Protein AF-A0A7K3GT31-F1 (afdb_monomer_lite)

Sequence (218 aa):
PRLVRDHRDADPGAYAACCDALAAFDLRDRLGDIAAPTLLIAGREDPATPPAHLREIADAVPGATLTEIPGASHLAPAERPEAVLTALRAHLDGDARRGMAVRREVLGDAHVDRAQARQSPFTARFQDFISRYAWGEIWTDETLSRRERSLVTLTALVAHGHYEELAIHVRAARRNGLTPDEIGAVLLQTAVYCGVPAANSAFATAQRVLAEEDGTPG

pLDDT: mean 91.77, std 8.64, range [41.81, 98.62]

Foldseek 3Di:
DVVVVVVVPDDPVVVVVVVVVVVPDDDLVCLQVDPDEAEAEAACAEPPCHVVNVVSSQVNHPNYYYDHDYQDYPCCCVRPVPSVVVSVCVSLCVLLVQLLVQCCLQQNPVVSVVVVVPDDPVCVVVNSVCSRDVRSPVQPDPPDQQLRVLLVVLLVCLLVVVLVVNLSSLVSNVSSPDDLVNQLVSLVVCCVVSNPVSSVSSVVSNVCSVCVVVVHDD

Secondary structure (DSSP, 8-state):
-HHHHHHHSS-HHHHHHHHHHHHH---GGGGGG--S--EEEEETT-SSS-HHHHHHHHHHSTT-EEEEETT--TTHHHHSHHHHHHHHHHHHTHHHHHHHHHHHHHH-HHHHHHHHHT--HHHHHHHHHHIIIIIIIITT-TTS-HHHHHHHHHHHHHHTT-HHHHHHHHHHHHHTT--HHHHHHHHHHHHHHT-HHHHHHHHHHHHHHHHHHTT---

Radius of gyration: 26.52 Å; chains: 1; bounding box: 66×40×65 Å

Structure (mmCIF, N/CA/C/O backbone):
data_AF-A0A7K3GT31-F1
#
_entry.id   AF-A0A7K3GT31-F1
#
loop_
_atom_site.group_PDB
_atom_site.id
_atom_site.type_symbol
_atom_site.label_atom_id
_atom_site.label_alt_id
_atom_site.label_comp_id
_atom_site.label_asym_id
_atom_site.label_entity_id
_atom_site.label_seq_id
_atom_site.pdbx_PDB_ins_code
_atom_site.Cartn_x
_atom_site.Cartn_y
_atom_site.Cartn_z
_atom_site.occupancy
_atom_site.B_iso_or_equiv
_atom_site.auth_seq_id
_atom_site.auth_comp_id
_atom_site.auth_asym_id
_atom_site.auth_atom_id
_atom_site.pdbx_PDB_model_num
ATOM 1 N N . PRO A 1 1 ? 41.935 -3.666 -20.268 1.00 69.00 1 PRO A N 1
ATOM 2 C CA . PRO A 1 1 ? 40.826 -4.061 -19.360 1.00 69.00 1 PRO A CA 1
ATOM 3 C C . PRO A 1 1 ? 40.557 -5.565 -19.466 1.00 69.00 1 PRO A C 1
ATOM 5 O O . PRO A 1 1 ? 40.660 -6.093 -20.570 1.00 69.00 1 PRO A O 1
ATOM 8 N N . ARG A 1 2 ? 40.236 -6.243 -18.354 1.00 76.88 2 ARG A N 1
ATOM 9 C CA . ARG A 1 2 ? 40.011 -7.702 -18.332 1.00 76.88 2 ARG A CA 1
ATOM 10 C C . ARG A 1 2 ? 38.982 -8.149 -19.380 1.00 76.88 2 ARG A C 1
ATOM 12 O O . ARG A 1 2 ? 39.275 -9.042 -20.154 1.00 76.88 2 ARG A O 1
ATOM 19 N N . LEU A 1 3 ? 37.895 -7.389 -19.525 1.00 74.31 3 LEU A N 1
ATOM 20 C CA . LEU A 1 3 ? 36.832 -7.614 -20.512 1.00 74.31 3 LEU A CA 1
ATOM 21 C C . LEU A 1 3 ? 37.333 -7.744 -21.967 1.00 74.31 3 LEU A C 1
ATOM 23 O O . LEU A 1 3 ? 36.895 -8.615 -22.705 1.00 74.31 3 LEU A O 1
ATOM 27 N N . VAL A 1 4 ? 38.287 -6.903 -22.383 1.00 77.81 4 VAL A N 1
ATOM 28 C CA . VAL A 1 4 ? 38.834 -6.935 -23.756 1.00 77.81 4 VAL A CA 1
ATOM 29 C C . VAL A 1 4 ? 39.708 -8.171 -23.979 1.00 77.81 4 VAL A C 1
ATOM 31 O O . VAL A 1 4 ? 39.815 -8.658 -25.100 1.00 77.81 4 VAL A O 1
ATOM 34 N N . ARG A 1 5 ? 40.347 -8.673 -22.919 1.00 81.69 5 ARG A N 1
ATOM 35 C CA . ARG A 1 5 ? 41.132 -9.907 -22.967 1.00 81.69 5 ARG A CA 1
ATOM 36 C C . ARG A 1 5 ? 40.209 -11.125 -22.989 1.00 81.69 5 ARG A C 1
ATOM 38 O O . ARG A 1 5 ? 40.370 -11.960 -23.864 1.00 81.69 5 ARG A O 1
ATOM 45 N N . ASP A 1 6 ? 39.192 -11.140 -22.130 1.00 80.56 6 ASP A N 1
ATOM 46 C CA . ASP A 1 6 ? 38.185 -12.206 -22.066 1.00 80.56 6 ASP A CA 1
ATOM 47 C C . ASP A 1 6 ? 37.467 -12.383 -23.424 1.00 80.56 6 ASP A C 1
ATOM 49 O O . ASP A 1 6 ? 37.282 -13.508 -23.877 1.00 80.56 6 ASP A O 1
ATOM 53 N N . HIS A 1 7 ? 37.150 -11.292 -24.139 1.00 76.94 7 HIS A N 1
ATOM 54 C CA . HIS A 1 7 ? 36.591 -11.372 -25.498 1.00 76.94 7 HIS A CA 1
ATOM 55 C C . HIS A 1 7 ? 37.577 -11.866 -26.565 1.00 76.94 7 HIS A C 1
ATOM 57 O O . HIS A 1 7 ? 37.150 -12.480 -27.537 1.00 76.94 7 HIS A O 1
ATOM 63 N N . ARG A 1 8 ? 38.877 -11.581 -26.427 1.00 80.06 8 ARG A N 1
ATOM 64 C CA . ARG A 1 8 ? 39.905 -12.050 -27.376 1.00 80.06 8 ARG A CA 1
ATOM 65 C C . ARG A 1 8 ? 40.250 -13.521 -27.187 1.00 80.06 8 ARG A C 1
ATOM 67 O O . ARG A 1 8 ? 40.604 -14.175 -28.159 1.00 80.06 8 ARG A O 1
ATOM 74 N N . ASP A 1 9 ? 40.162 -13.997 -25.951 1.00 90.00 9 ASP A N 1
ATOM 75 C CA . ASP A 1 9 ? 40.460 -15.378 -25.579 1.00 90.00 9 ASP A CA 1
ATOM 76 C C . ASP A 1 9 ? 39.236 -16.301 -25.788 1.00 90.00 9 ASP A C 1
ATOM 78 O O . ASP A 1 9 ? 39.352 -17.520 -25.656 1.00 90.00 9 ASP A O 1
ATOM 82 N N . ALA A 1 10 ? 38.066 -15.741 -26.126 1.00 88.12 10 ALA A N 1
ATOM 83 C CA . ALA A 1 10 ? 36.872 -16.502 -26.473 1.00 88.12 10 ALA A CA 1
ATOM 84 C C . ALA A 1 10 ? 37.059 -17.252 -27.801 1.00 88.12 10 ALA A C 1
ATOM 86 O O . ALA A 1 10 ? 37.529 -16.683 -28.788 1.00 88.12 10 ALA A O 1
ATOM 87 N N . ASP A 1 11 ? 36.648 -18.523 -27.838 1.00 93.69 11 ASP A N 1
ATOM 88 C CA . ASP A 1 11 ? 36.667 -19.307 -29.071 1.00 93.69 11 ASP A CA 1
ATOM 89 C C . ASP A 1 11 ? 35.742 -18.665 -30.129 1.00 93.69 11 ASP A C 1
ATOM 91 O O . ASP A 1 11 ? 34.546 -18.487 -29.863 1.00 93.69 11 ASP A O 1
ATOM 95 N N . PRO A 1 12 ? 36.252 -18.316 -31.326 1.00 90.56 12 PRO A N 1
ATOM 96 C CA . PRO A 1 12 ? 35.455 -17.625 -32.337 1.00 90.56 12 PRO A CA 1
ATOM 97 C C . PRO A 1 12 ? 34.246 -18.429 -32.829 1.00 90.56 12 PRO A C 1
ATOM 99 O O . PRO A 1 12 ? 33.207 -17.840 -33.125 1.00 90.56 12 PRO A O 1
ATOM 102 N N . GLY A 1 13 ? 34.366 -19.760 -32.911 1.00 94.19 13 GLY A N 1
ATOM 103 C CA . GLY A 1 13 ? 33.281 -20.637 -33.355 1.00 94.19 13 GLY A CA 1
ATOM 104 C C . GLY A 1 13 ? 32.154 -20.700 -32.329 1.00 94.19 13 GLY A C 1
ATOM 105 O O . GLY A 1 13 ? 30.983 -20.560 -32.680 1.00 94.19 13 GLY A O 1
ATOM 106 N N . ALA A 1 14 ? 32.507 -20.827 -31.051 1.00 91.31 14 ALA A N 1
ATOM 107 C CA . ALA A 1 14 ? 31.555 -20.774 -29.951 1.00 91.31 14 ALA A CA 1
ATOM 108 C C . ALA A 1 14 ? 30.869 -19.402 -29.847 1.00 91.31 14 ALA A C 1
ATOM 110 O O . ALA A 1 14 ? 29.659 -19.337 -29.626 1.00 91.31 14 ALA A O 1
ATOM 111 N N . TYR A 1 15 ? 31.614 -18.308 -30.038 1.00 90.38 15 TYR A N 1
ATOM 112 C CA . TYR A 1 15 ? 31.046 -16.959 -30.037 1.00 90.38 15 TYR A CA 1
ATOM 113 C C . TYR A 1 15 ? 30.036 -16.769 -31.178 1.00 90.38 15 TYR A C 1
ATOM 115 O O . TYR A 1 15 ? 28.922 -16.312 -30.932 1.00 90.38 15 TYR A O 1
ATOM 123 N N . ALA A 1 16 ? 30.386 -17.187 -32.400 1.00 91.38 16 ALA A N 1
ATOM 124 C CA . ALA A 1 16 ? 29.485 -17.123 -33.550 1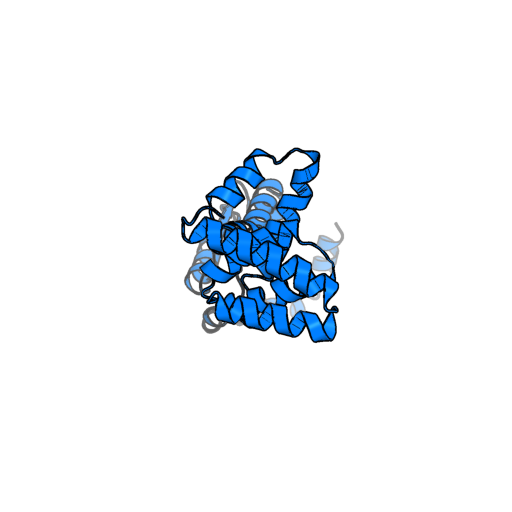.00 91.38 16 ALA A CA 1
ATOM 125 C C . ALA A 1 16 ? 28.212 -17.956 -33.331 1.00 91.38 16 ALA A C 1
ATOM 127 O O . ALA A 1 16 ? 27.113 -17.439 -33.503 1.00 91.38 16 ALA A O 1
ATOM 128 N N . ALA A 1 17 ? 28.345 -19.197 -32.848 1.00 93.56 17 ALA A N 1
ATOM 129 C CA . ALA A 1 17 ? 27.196 -20.048 -32.540 1.00 93.56 17 ALA A CA 1
ATOM 130 C C . ALA A 1 17 ? 26.270 -19.430 -31.473 1.00 93.56 17 ALA A C 1
ATOM 132 O O . ALA A 1 17 ? 25.051 -19.573 -31.548 1.00 93.56 17 ALA A O 1
ATOM 133 N N . CYS A 1 18 ? 26.832 -18.715 -30.491 1.00 92.19 18 CYS A N 1
ATOM 134 C CA . CYS A 1 18 ? 26.054 -17.967 -29.503 1.00 92.19 18 CYS A CA 1
ATOM 135 C C . CYS A 1 18 ? 25.301 -16.790 -30.143 1.00 92.19 18 CYS A C 1
ATOM 137 O O . CYS A 1 18 ? 24.116 -16.602 -29.873 1.00 92.19 18 CYS A O 1
ATOM 139 N N . CYS A 1 19 ? 25.956 -16.026 -31.025 1.00 91.44 19 CYS A N 1
ATOM 140 C CA . CYS A 1 19 ? 25.305 -14.953 -31.776 1.00 91.44 19 CYS A CA 1
ATOM 141 C C . CYS A 1 19 ? 24.157 -15.477 -32.648 1.00 91.44 19 CYS A C 1
ATOM 143 O O . CYS A 1 19 ? 23.085 -14.878 -32.637 1.00 91.44 19 CYS A O 1
ATOM 145 N N . ASP A 1 20 ? 24.347 -16.603 -33.339 1.00 94.25 20 ASP A N 1
ATOM 146 C CA . ASP A 1 20 ? 23.307 -17.229 -34.163 1.00 94.25 20 ASP A CA 1
ATOM 147 C C . ASP A 1 20 ? 22.115 -17.685 -33.311 1.00 94.25 20 ASP A C 1
ATOM 149 O O . ASP A 1 20 ? 20.958 -17.451 -33.667 1.00 94.25 20 ASP A O 1
ATOM 153 N N . ALA A 1 21 ? 22.385 -18.285 -32.146 1.00 93.56 21 ALA A N 1
ATOM 154 C CA . ALA A 1 21 ? 21.343 -18.687 -31.209 1.00 93.56 21 ALA A CA 1
ATOM 155 C C . ALA A 1 21 ? 20.548 -17.480 -30.683 1.00 93.56 21 ALA A C 1
ATOM 157 O O . ALA A 1 21 ? 19.320 -17.529 -30.658 1.00 93.56 21 ALA A O 1
ATOM 158 N N . LEU A 1 22 ? 21.226 -16.390 -30.305 1.00 89.56 22 LEU A N 1
ATOM 159 C CA . LEU A 1 22 ? 20.577 -15.151 -29.862 1.00 89.56 22 LEU A CA 1
ATOM 160 C C . LEU A 1 22 ? 19.769 -14.490 -30.984 1.00 89.56 22 LEU A C 1
ATOM 162 O O . LEU A 1 22 ? 18.677 -13.996 -30.725 1.00 89.56 22 LEU A O 1
ATOM 166 N N . ALA A 1 23 ? 20.268 -14.509 -32.222 1.00 89.81 23 ALA A N 1
ATOM 167 C CA . ALA A 1 23 ? 19.585 -13.921 -33.373 1.00 89.81 23 ALA A CA 1
ATOM 168 C C . ALA A 1 23 ? 18.264 -14.633 -33.714 1.00 89.81 23 ALA A C 1
ATOM 170 O O . ALA A 1 23 ? 17.342 -13.997 -34.222 1.00 89.81 23 ALA A O 1
ATOM 171 N N . ALA A 1 24 ? 18.166 -15.936 -33.434 1.00 92.75 24 ALA A N 1
ATOM 172 C CA . ALA A 1 24 ? 16.959 -16.731 -33.660 1.00 92.75 24 ALA A CA 1
ATOM 173 C C . ALA A 1 24 ? 16.027 -16.814 -32.434 1.00 92.75 24 ALA A C 1
ATOM 175 O O . ALA A 1 24 ? 14.918 -17.341 -32.542 1.00 92.75 24 ALA A O 1
ATOM 176 N N . PHE A 1 25 ? 16.465 -16.340 -31.266 1.00 92.88 25 PHE A N 1
ATOM 177 C CA . PHE A 1 25 ? 15.693 -16.432 -30.032 1.00 92.88 25 PHE A CA 1
ATOM 178 C C . PHE A 1 25 ? 14.716 -15.258 -29.903 1.00 92.88 25 PHE A C 1
ATOM 180 O O . PHE A 1 25 ? 15.101 -14.152 -29.531 1.00 92.88 25 PHE A O 1
ATOM 187 N N . ASP A 1 26 ? 13.438 -15.515 -30.181 1.00 93.12 26 ASP A N 1
ATOM 188 C CA . ASP A 1 26 ? 12.367 -14.518 -30.123 1.00 93.12 26 ASP A CA 1
ATOM 189 C C . ASP A 1 26 ? 11.303 -14.904 -29.086 1.00 93.12 26 ASP A C 1
ATOM 191 O O . ASP A 1 26 ? 10.757 -16.007 -29.109 1.00 93.12 26 ASP A O 1
ATOM 195 N N . LEU A 1 27 ? 11.014 -13.983 -28.166 1.00 94.06 27 LEU A N 1
ATOM 196 C CA . LEU A 1 27 ? 9.996 -14.130 -27.122 1.00 94.06 27 LEU A CA 1
ATOM 197 C C . LEU A 1 27 ? 8.936 -13.020 -27.173 1.00 94.06 27 LEU A C 1
ATOM 199 O O . LEU A 1 27 ? 8.206 -12.843 -26.197 1.00 94.06 27 LEU A O 1
ATOM 203 N N . ARG A 1 28 ? 8.833 -12.263 -28.274 1.00 94.06 28 ARG A N 1
ATOM 204 C CA . ARG A 1 28 ? 7.893 -11.133 -28.380 1.00 94.06 28 ARG A CA 1
ATOM 205 C C . ARG A 1 28 ? 6.440 -11.540 -28.133 1.00 94.06 28 ARG A C 1
ATOM 207 O O . ARG A 1 28 ? 5.737 -10.842 -27.409 1.00 94.06 28 ARG A O 1
ATOM 214 N N . ASP A 1 29 ? 6.037 -12.719 -28.601 1.00 96.50 29 ASP A N 1
ATOM 215 C CA . ASP A 1 29 ? 4.686 -13.263 -28.388 1.00 96.50 29 ASP A CA 1
ATOM 216 C C . ASP A 1 29 ? 4.351 -13.530 -26.909 1.00 96.50 29 ASP A C 1
ATOM 218 O O . ASP A 1 29 ? 3.186 -13.688 -26.553 1.00 96.50 29 ASP A O 1
ATOM 222 N N . ARG A 1 30 ? 5.362 -13.570 -26.031 1.00 96.44 30 ARG A N 1
ATOM 223 C CA . ARG A 1 30 ? 5.214 -13.816 -24.590 1.00 96.44 30 ARG A CA 1
ATOM 224 C C . ARG A 1 30 ? 5.316 -12.559 -23.735 1.00 96.44 30 ARG A C 1
ATOM 226 O O . ARG A 1 30 ? 5.212 -12.648 -22.515 1.00 96.44 30 ARG A O 1
ATOM 233 N N . LEU A 1 31 ? 5.523 -11.386 -24.332 1.00 96.69 31 LEU A N 1
ATOM 234 C CA . LEU A 1 31 ? 5.629 -10.135 -23.572 1.00 96.69 31 LEU A CA 1
ATOM 235 C C . LEU A 1 31 ? 4.345 -9.823 -22.788 1.00 96.69 31 LEU A C 1
ATOM 237 O O . LEU A 1 31 ? 4.422 -9.315 -21.672 1.00 96.69 31 LEU A O 1
ATOM 241 N N . GLY A 1 32 ? 3.184 -10.225 -23.317 1.00 96.56 32 GLY A N 1
ATOM 242 C CA . GLY A 1 32 ? 1.894 -10.108 -22.632 1.00 96.56 32 GLY A CA 1
ATOM 243 C C . GLY A 1 32 ? 1.772 -10.943 -21.349 1.00 96.56 32 GLY A C 1
ATOM 244 O O . GLY A 1 32 ? 0.929 -10.633 -20.510 1.00 96.56 32 GLY A O 1
ATOM 245 N N . ASP A 1 33 ? 2.624 -11.958 -21.160 1.00 97.56 33 ASP A N 1
ATOM 246 C CA . ASP A 1 33 ? 2.633 -12.803 -19.958 1.00 97.56 33 ASP A CA 1
ATOM 247 C C . ASP A 1 33 ? 3.283 -12.096 -18.749 1.00 97.56 33 ASP A C 1
ATOM 249 O O . ASP A 1 33 ? 3.201 -12.580 -17.615 1.00 97.56 33 ASP A O 1
ATOM 253 N N . ILE A 1 34 ? 3.974 -10.969 -18.964 1.00 96.31 34 ILE A N 1
ATOM 254 C CA . ILE A 1 34 ? 4.672 -10.234 -17.905 1.00 96.31 34 ILE A CA 1
ATOM 255 C C . ILE A 1 34 ? 3.646 -9.456 -17.072 1.00 96.31 34 ILE A C 1
ATOM 257 O O . ILE A 1 34 ? 3.189 -8.383 -17.452 1.00 96.31 34 ILE A O 1
ATOM 261 N N . ALA A 1 35 ? 3.313 -9.996 -15.898 1.00 89.94 35 ALA A N 1
ATOM 262 C CA . ALA A 1 35 ? 2.382 -9.374 -14.951 1.00 89.94 35 ALA A CA 1
ATOM 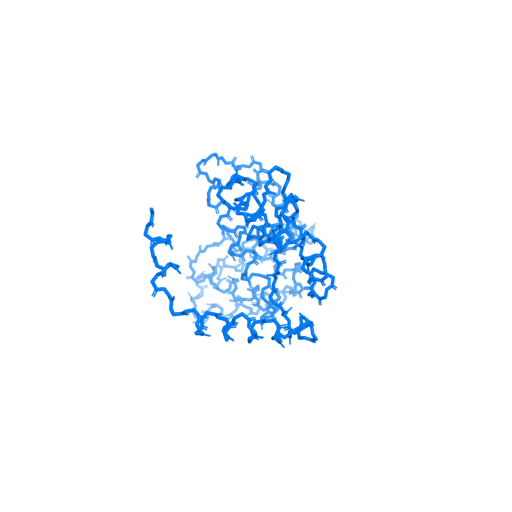263 C C . ALA A 1 35 ? 3.055 -8.422 -13.942 1.00 89.94 35 ALA A C 1
ATOM 265 O O . ALA A 1 35 ? 2.376 -7.665 -13.248 1.00 89.94 35 ALA A O 1
ATOM 266 N N . ALA A 1 36 ? 4.383 -8.474 -13.815 1.00 89.75 36 ALA A N 1
ATOM 267 C CA . ALA A 1 36 ? 5.114 -7.612 -12.893 1.00 89.75 36 ALA A CA 1
ATOM 268 C C . ALA A 1 36 ? 5.194 -6.169 -13.431 1.00 89.75 36 ALA A C 1
ATOM 270 O O . ALA A 1 36 ? 5.419 -5.984 -14.633 1.00 89.75 36 ALA A O 1
ATOM 271 N N . PRO A 1 37 ? 5.087 -5.138 -12.567 1.00 89.00 37 PRO A N 1
ATOM 272 C CA . PRO A 1 37 ? 5.363 -3.761 -12.963 1.00 89.00 37 PRO A CA 1
ATOM 273 C C . PRO A 1 37 ? 6.725 -3.664 -13.653 1.00 89.00 37 PRO A C 1
ATOM 275 O O . PRO A 1 37 ? 7.731 -4.109 -13.106 1.00 89.00 37 PRO A O 1
ATOM 278 N N . THR A 1 38 ? 6.760 -3.073 -14.848 1.00 94.88 38 THR A N 1
ATOM 279 C CA . THR A 1 38 ? 7.960 -3.074 -15.694 1.00 94.88 38 THR A CA 1
ATOM 280 C C . THR A 1 38 ? 8.359 -1.651 -16.091 1.00 94.88 38 THR A C 1
ATOM 282 O O . THR A 1 38 ? 7.557 -0.886 -16.631 1.00 94.88 38 THR A O 1
ATOM 285 N N . LEU A 1 39 ? 9.617 -1.289 -15.828 1.00 95.81 39 LEU A N 1
ATOM 286 C CA . LEU A 1 39 ? 10.258 -0.073 -16.332 1.00 95.81 39 LEU A CA 1
ATOM 287 C C . LEU A 1 39 ? 11.314 -0.452 -17.370 1.00 95.81 39 LEU A C 1
ATOM 289 O O . LEU A 1 39 ? 12.236 -1.212 -17.079 1.00 95.81 39 LEU A O 1
ATOM 293 N N . LEU A 1 40 ? 11.217 0.150 -18.550 1.00 96.44 40 LEU A N 1
ATOM 294 C CA . LEU A 1 40 ? 12.224 0.098 -19.598 1.00 96.44 40 LEU A CA 1
ATOM 295 C C . LEU A 1 40 ? 13.005 1.410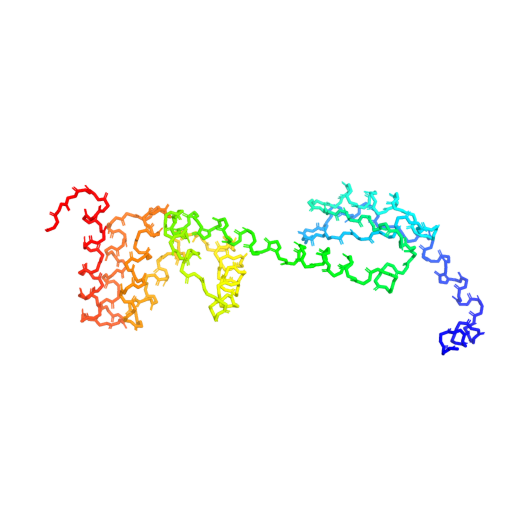 -19.617 1.00 96.44 40 LEU A C 1
ATOM 297 O O . LEU A 1 40 ? 12.424 2.495 -19.540 1.00 96.44 40 LEU A O 1
ATOM 301 N N . ILE A 1 41 ? 14.328 1.320 -19.732 1.00 96.88 41 ILE A N 1
ATOM 302 C CA . ILE A 1 41 ? 15.216 2.482 -19.802 1.00 96.88 41 ILE A CA 1
ATOM 303 C C . ILE A 1 41 ? 16.061 2.362 -21.067 1.00 96.88 41 ILE A C 1
ATOM 305 O O . ILE A 1 41 ? 16.810 1.399 -21.211 1.00 96.88 41 ILE A O 1
ATOM 309 N N . ALA A 1 42 ? 15.955 3.343 -21.960 1.00 96.81 42 ALA A N 1
ATOM 310 C CA . ALA A 1 42 ? 16.726 3.408 -23.198 1.00 96.81 42 ALA A CA 1
ATOM 311 C C . ALA A 1 42 ? 17.706 4.584 -23.161 1.00 96.81 42 ALA A C 1
ATOM 313 O O . ALA A 1 42 ? 17.326 5.690 -22.770 1.00 96.81 42 ALA A O 1
ATOM 314 N N . GLY A 1 43 ? 18.937 4.388 -23.632 1.00 97.31 43 GLY A N 1
ATOM 315 C CA . GLY A 1 43 ? 19.763 5.509 -24.075 1.00 97.31 43 GLY A CA 1
ATOM 316 C C . GLY A 1 43 ? 19.219 6.032 -25.399 1.00 97.31 43 GLY A C 1
ATOM 317 O O . GLY A 1 43 ? 19.049 5.268 -26.348 1.00 97.31 43 GLY A O 1
ATOM 318 N N . ARG A 1 44 ? 18.888 7.322 -25.478 1.00 96.75 44 ARG A N 1
ATOM 319 C CA . ARG A 1 44 ? 18.224 7.863 -26.672 1.00 96.75 44 ARG A CA 1
ATOM 320 C C . ARG A 1 44 ? 19.130 7.857 -27.904 1.00 96.75 44 ARG A C 1
ATOM 322 O O . ARG A 1 44 ? 18.642 7.844 -29.031 1.00 96.75 44 ARG A O 1
ATOM 329 N N . GLU A 1 45 ? 20.437 7.855 -27.685 1.00 97.25 45 GLU A N 1
ATOM 330 C CA . GLU A 1 45 ? 21.463 7.837 -28.718 1.00 97.25 45 GLU A CA 1
ATOM 331 C C . GLU A 1 45 ? 22.122 6.444 -28.856 1.00 97.25 45 GLU A C 1
ATOM 333 O O . GLU A 1 45 ? 23.271 6.342 -29.286 1.00 97.25 45 GLU A O 1
ATOM 338 N N . ASP A 1 46 ? 21.431 5.363 -28.467 1.00 96.44 46 ASP A N 1
ATOM 339 C CA . ASP A 1 46 ? 21.912 3.980 -28.596 1.00 96.44 46 ASP A CA 1
ATOM 340 C C . ASP A 1 46 ? 21.713 3.425 -30.026 1.00 96.44 46 ASP A C 1
ATOM 342 O O . ASP A 1 46 ? 20.573 3.236 -30.455 1.00 96.44 46 ASP A O 1
ATOM 346 N N . PRO A 1 47 ? 22.790 3.137 -30.785 1.00 92.44 47 PRO A N 1
ATOM 347 C CA . PRO A 1 47 ? 22.682 2.505 -32.097 1.00 92.44 47 PRO A CA 1
ATOM 348 C C . PRO A 1 47 ? 22.619 0.970 -32.037 1.00 92.44 47 PRO A C 1
ATOM 350 O O . PRO A 1 47 ? 22.214 0.350 -33.018 1.00 92.44 47 PRO A O 1
ATOM 353 N N . ALA A 1 48 ? 23.055 0.350 -30.936 1.00 89.06 48 ALA A N 1
ATOM 354 C CA . ALA A 1 48 ? 23.118 -1.101 -30.778 1.00 89.06 48 ALA A CA 1
ATOM 355 C C . ALA A 1 48 ? 21.753 -1.674 -30.385 1.00 89.06 48 ALA A C 1
ATOM 357 O O . ALA A 1 48 ? 21.309 -2.671 -30.953 1.00 89.06 48 ALA A O 1
ATOM 358 N N . THR A 1 49 ? 21.059 -1.002 -29.465 1.00 89.94 49 THR A N 1
ATOM 359 C CA . THR A 1 49 ? 19.665 -1.291 -29.108 1.00 89.94 49 THR A CA 1
ATOM 360 C C . THR A 1 49 ? 18.820 -0.019 -29.186 1.00 89.94 49 THR A C 1
ATOM 362 O O . THR A 1 49 ? 18.545 0.604 -28.161 1.00 89.94 49 THR A O 1
ATOM 365 N N . PRO A 1 50 ? 18.404 0.397 -30.400 1.00 93.94 50 PRO A N 1
ATOM 366 C CA . PRO A 1 50 ? 17.677 1.645 -30.593 1.00 93.94 50 PRO A CA 1
ATOM 367 C C . PRO A 1 50 ? 16.407 1.741 -29.739 1.00 93.94 50 PRO A C 1
ATOM 369 O O . PRO A 1 50 ? 15.700 0.738 -29.592 1.00 93.94 50 PRO A O 1
ATOM 372 N N . PRO A 1 51 ? 16.024 2.946 -29.267 1.00 95.25 51 PRO A N 1
ATOM 373 C CA . PRO A 1 51 ? 14.827 3.138 -28.443 1.00 95.25 51 PRO A CA 1
ATOM 374 C C . PRO A 1 51 ? 13.535 2.555 -29.029 1.00 95.25 51 PRO A C 1
ATOM 376 O O . PRO A 1 51 ? 12.639 2.180 -28.281 1.00 95.25 51 PRO A O 1
ATOM 379 N N . ALA A 1 52 ? 13.436 2.439 -30.358 1.00 96.12 52 ALA A N 1
ATOM 380 C CA . ALA A 1 52 ? 12.299 1.810 -31.026 1.00 96.12 52 ALA A CA 1
ATOM 381 C C . ALA A 1 52 ? 12.060 0.359 -30.569 1.00 96.12 52 ALA A C 1
ATOM 383 O O . ALA A 1 52 ? 10.914 -0.002 -30.330 1.00 96.12 52 ALA A O 1
ATOM 384 N N . HIS A 1 53 ? 13.115 -0.432 -30.349 1.00 93.81 53 HIS A N 1
ATOM 385 C CA . HIS A 1 53 ? 12.965 -1.812 -29.876 1.00 93.81 53 HIS A CA 1
ATOM 386 C C . HIS A 1 53 ? 12.391 -1.867 -28.453 1.00 93.81 53 HIS A C 1
ATOM 388 O O . HIS A 1 53 ? 11.564 -2.718 -28.144 1.00 93.81 53 HIS A O 1
ATOM 394 N N . LEU A 1 54 ? 12.786 -0.937 -27.575 1.00 94.81 54 LEU A N 1
ATOM 395 C CA . LEU A 1 54 ? 12.220 -0.859 -26.224 1.00 94.81 54 LEU A CA 1
ATOM 396 C C . LEU A 1 54 ? 10.788 -0.306 -26.224 1.00 94.81 54 LEU A C 1
ATOM 398 O O . LEU A 1 54 ? 10.015 -0.673 -25.343 1.00 94.81 54 LEU A O 1
ATOM 402 N N . ARG A 1 55 ? 10.403 0.519 -27.208 1.00 95.44 55 ARG A N 1
ATOM 403 C CA . ARG A 1 55 ? 8.998 0.925 -27.400 1.00 95.44 55 ARG A CA 1
ATOM 404 C C . ARG A 1 55 ? 8.117 -0.260 -27.771 1.00 95.44 55 ARG A C 1
ATOM 406 O O . ARG A 1 55 ? 7.080 -0.424 -27.147 1.00 95.44 55 ARG A O 1
ATOM 413 N N . GLU A 1 56 ? 8.564 -1.123 -28.684 1.00 95.38 56 GLU A N 1
ATOM 414 C CA . GLU A 1 56 ? 7.832 -2.356 -29.021 1.00 95.38 56 GLU A CA 1
ATOM 415 C C . GLU A 1 56 ? 7.568 -3.216 -27.776 1.00 95.38 56 GLU A C 1
ATOM 417 O O . GLU A 1 56 ? 6.470 -3.741 -27.600 1.00 95.38 56 GLU A O 1
ATOM 422 N N . ILE A 1 57 ? 8.551 -3.318 -26.873 1.00 96.06 57 ILE A N 1
ATOM 423 C CA . ILE A 1 57 ? 8.373 -4.048 -25.614 1.00 96.06 57 ILE A CA 1
ATOM 424 C C . ILE A 1 57 ? 7.416 -3.304 -24.672 1.00 96.06 57 ILE A C 1
ATOM 426 O O . ILE A 1 57 ? 6.550 -3.933 -24.069 1.00 96.06 57 ILE A O 1
ATOM 430 N N . ALA A 1 58 ? 7.541 -1.981 -24.549 1.00 95.31 58 ALA A N 1
ATOM 431 C CA . ALA A 1 58 ? 6.659 -1.173 -23.707 1.00 95.31 58 ALA A CA 1
ATOM 432 C C . ALA A 1 58 ? 5.186 -1.256 -24.144 1.00 95.31 58 ALA A C 1
ATOM 434 O O . ALA A 1 58 ? 4.306 -1.313 -23.291 1.00 95.31 58 ALA A O 1
ATOM 435 N N . ASP A 1 59 ? 4.931 -1.304 -25.453 1.00 95.44 59 ASP A N 1
ATOM 436 C CA . ASP A 1 59 ? 3.585 -1.421 -26.019 1.00 95.44 59 ASP A CA 1
ATOM 437 C C . ASP A 1 59 ? 2.980 -2.820 -25.798 1.00 95.44 59 ASP A C 1
ATOM 439 O O . ASP A 1 59 ? 1.761 -2.962 -25.692 1.00 95.44 59 ASP A O 1
ATOM 443 N N . ALA A 1 60 ? 3.820 -3.858 -25.713 1.00 96.69 60 ALA A N 1
ATOM 444 C CA . ALA A 1 60 ? 3.388 -5.245 -25.547 1.00 96.69 60 ALA A CA 1
ATOM 445 C C . ALA A 1 60 ? 3.239 -5.687 -24.079 1.00 96.69 60 ALA A C 1
ATOM 447 O O . ALA A 1 60 ? 2.436 -6.576 -23.792 1.00 96.69 60 ALA A O 1
ATOM 448 N N . VAL A 1 61 ? 4.001 -5.100 -23.148 1.00 97.56 61 VAL A N 1
ATOM 449 C CA . VAL A 1 61 ? 3.958 -5.457 -21.719 1.00 97.56 61 VAL A CA 1
ATOM 450 C C . VAL A 1 61 ? 2.872 -4.647 -20.992 1.00 97.56 61 VAL A C 1
ATOM 452 O O . VAL A 1 61 ? 2.966 -3.417 -20.929 1.00 97.56 61 VAL A O 1
ATOM 455 N N . PRO A 1 62 ? 1.861 -5.292 -20.376 1.00 92.25 62 PRO A N 1
ATOM 456 C CA . PRO A 1 62 ? 0.779 -4.590 -19.693 1.00 92.25 62 PRO A CA 1
ATOM 457 C C . PRO A 1 62 ? 1.277 -3.634 -18.601 1.00 92.25 62 PRO A C 1
ATOM 459 O O . PRO A 1 62 ? 1.944 -4.031 -17.648 1.00 92.25 62 PRO A O 1
ATOM 462 N N . GLY A 1 63 ? 0.924 -2.353 -18.725 1.00 86.31 63 GLY A N 1
ATOM 463 C CA . GLY A 1 63 ? 1.267 -1.332 -17.730 1.00 86.31 63 GLY A CA 1
ATOM 464 C C . GLY A 1 63 ? 2.756 -0.976 -17.661 1.00 86.31 63 GLY A C 1
ATOM 465 O O . GLY A 1 63 ? 3.174 -0.337 -16.692 1.00 86.31 63 GLY A O 1
ATOM 466 N N . ALA A 1 64 ? 3.558 -1.371 -18.655 1.00 94.50 64 ALA A N 1
ATOM 467 C CA . ALA A 1 64 ? 4.956 -0.980 -18.722 1.00 94.50 64 ALA A CA 1
ATOM 468 C C . ALA A 1 64 ? 5.132 0.527 -18.947 1.00 94.50 64 ALA A C 1
ATOM 470 O O . ALA A 1 64 ? 4.280 1.226 -19.496 1.00 94.50 64 ALA A O 1
ATOM 471 N N . THR A 1 65 ? 6.285 1.032 -18.520 1.00 93.12 65 THR A N 1
ATOM 472 C CA . THR A 1 65 ? 6.693 2.423 -18.741 1.00 93.12 65 THR A CA 1
ATOM 473 C C . THR A 1 65 ? 8.058 2.467 -19.401 1.00 93.12 65 THR A C 1
ATOM 475 O O . THR A 1 65 ? 8.934 1.677 -19.061 1.00 93.12 65 THR A O 1
ATOM 478 N N . LEU A 1 66 ? 8.255 3.406 -20.324 1.00 95.31 66 LEU A N 1
ATOM 479 C CA . LEU A 1 66 ? 9.530 3.634 -20.996 1.00 95.31 66 LEU A CA 1
ATOM 480 C C . LEU A 1 66 ? 10.092 5.005 -20.619 1.00 95.31 66 LEU A C 1
ATOM 482 O O . LEU A 1 66 ? 9.400 6.017 -20.704 1.00 95.31 66 LEU A O 1
ATOM 486 N N . THR A 1 67 ? 11.371 5.038 -20.250 1.00 95.94 67 THR A N 1
ATOM 487 C CA . THR A 1 67 ? 12.152 6.265 -20.073 1.00 95.94 67 THR A CA 1
ATOM 488 C C . THR A 1 67 ? 13.312 6.286 -21.059 1.00 95.94 67 THR A C 1
ATOM 490 O O . THR A 1 67 ? 14.235 5.480 -20.965 1.00 95.94 67 THR A O 1
ATOM 493 N N . GLU A 1 68 ? 13.298 7.239 -21.985 1.00 96.38 68 GLU A N 1
ATOM 494 C CA . GLU A 1 68 ? 14.423 7.496 -22.885 1.00 96.38 68 GLU A CA 1
ATOM 495 C C . GLU A 1 68 ? 15.312 8.589 -22.294 1.00 96.38 68 GLU A C 1
ATOM 497 O O . GLU A 1 68 ? 14.835 9.686 -22.001 1.00 96.38 68 GLU A O 1
ATOM 502 N N . ILE A 1 69 ? 16.600 8.301 -22.108 1.00 96.75 69 ILE A N 1
ATOM 503 C CA . ILE A 1 69 ? 17.550 9.189 -21.438 1.00 96.75 69 ILE A CA 1
ATOM 504 C C . ILE A 1 69 ? 18.342 9.996 -22.475 1.00 96.75 69 ILE A C 1
ATOM 506 O O . ILE A 1 69 ? 19.117 9.418 -23.238 1.00 96.75 69 ILE A O 1
ATOM 510 N N . PRO A 1 70 ? 18.198 11.335 -22.480 1.00 95.00 70 PRO A N 1
ATOM 511 C CA . PRO A 1 70 ? 19.030 12.238 -23.265 1.00 95.00 70 PRO A CA 1
ATOM 512 C C . PRO A 1 70 ? 20.519 12.149 -22.922 1.00 95.00 70 PRO A C 1
ATOM 514 O O . PRO A 1 70 ? 20.895 12.251 -21.749 1.00 95.00 70 PRO A O 1
ATOM 517 N N . GLY A 1 71 ? 21.366 12.093 -23.949 1.00 94.75 71 GLY A N 1
ATOM 518 C CA . GLY A 1 71 ? 22.820 12.078 -23.797 1.00 94.75 71 GLY A CA 1
ATOM 519 C C . GLY A 1 71 ? 23.362 10.748 -23.271 1.00 94.75 71 GLY A C 1
ATOM 520 O O . GLY A 1 71 ? 24.396 10.749 -22.607 1.00 94.75 71 GLY A O 1
ATOM 521 N N . ALA A 1 72 ? 22.650 9.649 -23.517 1.00 96.38 72 ALA A N 1
ATOM 522 C CA . ALA A 1 72 ? 23.047 8.288 -23.179 1.00 96.38 72 ALA A CA 1
ATOM 523 C C . ALA A 1 72 ? 22.954 7.398 -24.421 1.00 96.38 72 ALA A C 1
ATOM 525 O O . ALA A 1 72 ? 21.974 7.450 -25.166 1.00 96.38 72 ALA A O 1
ATOM 526 N N . SER A 1 73 ? 23.953 6.544 -24.602 1.00 95.19 73 SER A N 1
ATOM 527 C CA . SER A 1 73 ? 23.975 5.495 -25.609 1.00 95.19 73 SER A CA 1
ATOM 528 C C . SER A 1 73 ? 23.713 4.143 -24.926 1.00 95.19 73 SER A C 1
ATOM 530 O O . SER A 1 73 ? 22.881 4.043 -24.021 1.00 95.19 73 SER A O 1
ATOM 532 N N . HIS A 1 74 ? 24.402 3.089 -25.357 1.00 94.50 74 HIS A N 1
ATOM 533 C CA . HIS A 1 74 ? 24.154 1.718 -24.917 1.00 94.50 74 HIS A CA 1
ATOM 534 C C . HIS A 1 74 ? 24.334 1.474 -23.408 1.00 94.50 74 HIS A C 1
ATOM 536 O O . HIS A 1 74 ? 23.743 0.554 -22.847 1.00 94.50 74 HIS A O 1
ATOM 542 N N . LEU A 1 75 ? 25.130 2.295 -22.715 1.00 93.56 75 LEU A N 1
ATOM 543 C CA . LEU A 1 75 ? 25.443 2.113 -21.297 1.00 93.56 75 LEU A CA 1
ATOM 544 C C . LEU A 1 75 ? 24.863 3.248 -20.451 1.00 93.56 75 LEU A C 1
ATOM 546 O O . LEU A 1 75 ? 25.559 3.828 -19.614 1.00 93.56 75 LEU A O 1
ATOM 550 N N . ALA A 1 76 ? 23.563 3.515 -20.608 1.00 95.06 76 ALA A N 1
ATOM 551 C CA . ALA A 1 76 ? 22.857 4.571 -19.884 1.00 95.06 76 ALA A CA 1
ATOM 552 C C . ALA A 1 76 ? 23.132 4.619 -18.358 1.00 95.06 76 ALA A C 1
ATOM 554 O O . ALA A 1 76 ? 23.329 5.725 -17.848 1.00 95.06 76 ALA A O 1
ATOM 555 N N . PRO A 1 77 ? 23.236 3.491 -17.612 1.00 94.94 77 PRO A N 1
ATOM 556 C CA . PRO A 1 77 ? 23.590 3.525 -16.186 1.00 94.94 77 PRO A CA 1
ATOM 557 C C . PRO A 1 77 ? 24.989 4.074 -15.886 1.00 94.94 77 PRO A C 1
ATOM 559 O O . PRO A 1 77 ? 25.196 4.647 -14.821 1.00 94.94 77 PRO A O 1
ATOM 562 N N . ALA A 1 78 ? 25.945 3.901 -16.800 1.00 95.06 78 ALA A N 1
ATOM 563 C CA . ALA A 1 78 ? 27.302 4.419 -16.655 1.00 95.06 78 ALA A CA 1
ATOM 564 C C . ALA A 1 78 ? 27.428 5.856 -17.184 1.00 95.06 78 ALA A C 1
ATOM 566 O O . ALA A 1 78 ? 28.165 6.658 -16.618 1.00 95.06 78 ALA A O 1
ATOM 567 N N . GLU A 1 79 ? 26.713 6.181 -18.262 1.00 96.38 79 GLU A N 1
ATOM 568 C CA . GLU A 1 79 ? 26.801 7.480 -18.936 1.00 96.38 79 GLU A CA 1
ATOM 569 C C . GLU A 1 79 ? 25.987 8.568 -18.224 1.00 96.38 79 GLU A C 1
ATOM 571 O O . GLU A 1 79 ? 26.418 9.719 -18.145 1.00 96.38 79 GLU A O 1
ATOM 576 N N . ARG A 1 80 ? 24.805 8.212 -17.702 1.00 97.50 80 ARG A N 1
ATOM 577 C CA . ARG A 1 80 ? 23.847 9.129 -17.059 1.00 97.50 80 ARG A CA 1
ATOM 578 C C . ARG A 1 80 ? 23.291 8.526 -15.754 1.00 97.50 80 ARG A C 1
ATOM 580 O O . ARG A 1 80 ? 22.074 8.334 -15.638 1.00 97.50 80 ARG A O 1
ATOM 587 N N . PRO A 1 81 ? 24.149 8.232 -14.759 1.00 96.62 81 PRO A N 1
ATOM 588 C CA . PRO A 1 81 ? 23.760 7.495 -13.556 1.00 96.62 81 PRO A CA 1
ATOM 589 C C . PRO A 1 81 ? 22.636 8.172 -12.761 1.00 96.62 81 PRO A C 1
ATOM 591 O O . PRO A 1 81 ? 21.737 7.493 -12.269 1.00 96.62 81 PRO A O 1
ATOM 594 N N . GLU A 1 82 ? 22.617 9.504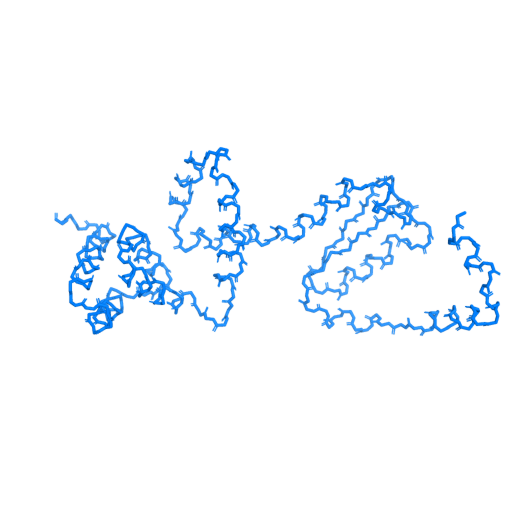 -12.672 1.00 95.94 82 GLU A N 1
ATOM 595 C CA . GLU A 1 82 ? 21.590 10.243 -11.926 1.00 95.94 82 GLU A CA 1
ATOM 596 C C . GLU A 1 82 ? 20.209 10.151 -12.590 1.00 95.94 82 GLU A C 1
ATOM 598 O O . GLU A 1 82 ? 19.189 10.042 -11.903 1.00 95.94 82 GLU A O 1
ATOM 603 N N . ALA A 1 83 ? 20.165 10.166 -13.925 1.00 93.31 83 ALA A N 1
ATOM 604 C CA . ALA A 1 83 ? 18.920 10.040 -14.679 1.00 93.31 83 ALA A CA 1
ATOM 605 C C . ALA A 1 83 ? 18.343 8.623 -14.550 1.00 93.31 83 ALA A C 1
ATOM 607 O O . ALA A 1 83 ? 17.152 8.467 -14.277 1.00 93.31 83 ALA A O 1
ATOM 608 N N . VAL A 1 84 ? 19.198 7.598 -14.654 1.00 96.44 84 VAL A N 1
ATOM 609 C CA . VAL A 1 84 ? 18.804 6.198 -14.430 1.00 96.44 84 VAL A CA 1
ATOM 610 C C . VAL A 1 84 ? 18.318 5.990 -12.999 1.00 96.44 84 VAL A C 1
ATOM 612 O O . VAL A 1 84 ? 17.251 5.416 -12.794 1.00 96.44 84 VAL A O 1
ATOM 615 N N . LEU A 1 85 ? 19.044 6.505 -12.003 1.00 94.94 85 LEU A N 1
ATOM 616 C CA . LEU A 1 85 ? 18.637 6.405 -10.602 1.00 94.94 85 LEU A CA 1
ATOM 617 C C . LEU A 1 85 ? 17.277 7.069 -10.359 1.00 94.94 85 LEU A C 1
ATOM 619 O O . LEU A 1 85 ? 16.458 6.526 -9.624 1.00 94.94 85 LEU A O 1
ATOM 623 N N . THR A 1 86 ? 17.017 8.218 -10.982 1.00 90.62 86 THR A N 1
ATOM 624 C CA . THR A 1 86 ? 15.722 8.903 -10.878 1.00 90.62 86 THR A CA 1
ATOM 625 C C . THR A 1 86 ? 14.589 8.045 -11.442 1.00 90.62 86 THR A C 1
ATOM 627 O O . THR A 1 86 ? 13.558 7.903 -10.785 1.00 90.62 86 THR A O 1
ATOM 630 N N . ALA A 1 87 ? 14.790 7.425 -12.609 1.00 91.62 87 ALA A N 1
ATOM 631 C CA . ALA A 1 87 ? 13.805 6.534 -13.221 1.00 91.62 87 ALA A CA 1
ATOM 632 C C . ALA A 1 87 ? 13.539 5.293 -12.350 1.00 91.62 87 ALA A C 1
ATOM 634 O O . ALA A 1 87 ? 12.385 4.977 -12.059 1.00 91.62 87 ALA A O 1
ATOM 635 N N . LEU A 1 88 ? 14.601 4.646 -11.856 1.00 93.25 88 LEU A N 1
ATOM 636 C CA . LEU A 1 88 ? 14.496 3.493 -10.957 1.00 93.25 88 LEU A CA 1
ATOM 637 C C . LEU A 1 88 ? 13.753 3.847 -9.670 1.00 93.25 88 LEU A C 1
ATOM 639 O O . LEU A 1 88 ? 12.844 3.128 -9.269 1.00 93.25 88 LEU A O 1
ATOM 643 N N . ARG A 1 89 ? 14.093 4.975 -9.038 1.00 87.44 89 ARG A N 1
ATOM 644 C CA . ARG A 1 89 ? 13.388 5.440 -7.841 1.00 87.44 89 ARG A CA 1
ATOM 645 C C . ARG A 1 89 ? 11.927 5.716 -8.132 1.00 87.44 89 ARG A C 1
ATOM 647 O O . ARG A 1 89 ? 11.097 5.232 -7.395 1.00 87.44 89 ARG A O 1
ATOM 654 N N . ALA A 1 90 ? 11.582 6.401 -9.219 1.00 83.19 90 ALA A N 1
ATOM 655 C CA . ALA A 1 90 ? 10.181 6.666 -9.550 1.00 83.19 90 ALA A CA 1
ATOM 656 C C . ALA A 1 90 ? 9.353 5.387 -9.778 1.00 83.19 90 ALA A C 1
ATOM 658 O O . ALA A 1 90 ? 8.165 5.359 -9.440 1.00 83.19 90 ALA A O 1
ATOM 659 N N . HIS A 1 91 ? 9.976 4.352 -10.344 1.00 88.12 91 HIS A N 1
ATOM 660 C CA . HIS A 1 91 ? 9.360 3.046 -10.555 1.00 88.12 91 HIS A CA 1
ATOM 661 C C . HIS A 1 91 ? 9.168 2.282 -9.241 1.00 88.12 91 HIS A C 1
ATOM 663 O O . HIS A 1 91 ? 8.062 1.829 -8.961 1.00 88.12 91 HIS A O 1
ATOM 669 N N . LEU A 1 92 ? 10.203 2.225 -8.402 1.00 82.94 92 LEU A N 1
ATOM 670 C CA . LEU A 1 92 ? 10.160 1.549 -7.101 1.00 82.94 92 LEU A CA 1
ATOM 671 C C . LEU A 1 92 ? 9.342 2.330 -6.052 1.00 82.94 92 LEU A C 1
ATOM 673 O O . LEU A 1 92 ? 8.695 1.745 -5.194 1.00 82.94 92 LEU A O 1
ATOM 677 N N . ASP A 1 93 ? 9.313 3.660 -6.141 1.00 73.75 93 ASP A N 1
ATOM 678 C CA . ASP A 1 93 ? 8.520 4.558 -5.291 1.00 73.75 93 ASP A CA 1
ATOM 679 C C . ASP A 1 93 ? 7.057 4.657 -5.773 1.00 73.75 93 ASP A C 1
ATOM 681 O O . ASP A 1 93 ? 6.255 5.383 -5.174 1.00 73.75 93 ASP A O 1
ATOM 685 N N . GLY A 1 94 ? 6.662 3.939 -6.836 1.00 64.19 94 GLY A N 1
ATOM 686 C CA . GLY A 1 94 ? 5.255 3.776 -7.225 1.00 64.19 94 GLY A CA 1
ATOM 687 C C . GLY A 1 94 ? 4.382 3.337 -6.043 1.00 64.19 94 GLY A C 1
ATOM 688 O O . GLY A 1 94 ? 3.272 3.852 -5.863 1.00 64.19 94 GLY A O 1
ATOM 689 N N . ASP A 1 95 ? 4.955 2.520 -5.160 1.00 68.31 95 ASP A N 1
ATOM 690 C CA . ASP A 1 95 ? 4.352 2.064 -3.909 1.00 68.31 95 ASP A CA 1
ATOM 691 C C . ASP A 1 95 ? 4.116 3.209 -2.917 1.00 68.31 95 ASP A C 1
ATOM 693 O O . ASP A 1 95 ? 3.108 3.218 -2.217 1.00 68.31 95 ASP A O 1
ATOM 697 N N . ALA A 1 96 ? 4.968 4.241 -2.891 1.00 71.25 96 ALA A N 1
ATOM 698 C CA . ALA A 1 96 ? 4.775 5.409 -2.026 1.00 71.25 96 ALA A CA 1
ATOM 699 C C . ALA A 1 96 ? 3.560 6.241 -2.455 1.00 71.25 96 ALA A C 1
ATOM 701 O O . ALA A 1 96 ? 2.780 6.693 -1.615 1.00 71.25 96 ALA A O 1
ATOM 702 N N . ARG A 1 97 ? 3.386 6.454 -3.769 1.00 77.50 97 ARG A N 1
ATOM 703 C CA . ARG A 1 97 ? 2.243 7.209 -4.314 1.00 77.50 97 ARG A CA 1
ATOM 704 C C . ARG A 1 97 ? 0.944 6.428 -4.165 1.00 77.50 97 ARG A C 1
ATOM 706 O O . ARG A 1 97 ? -0.040 6.990 -3.685 1.00 77.50 97 ARG A O 1
ATOM 713 N N . ARG A 1 98 ? 0.952 5.139 -4.523 1.00 81.38 98 ARG A N 1
ATOM 714 C CA . ARG A 1 98 ? -0.192 4.239 -4.315 1.00 81.38 98 ARG A CA 1
ATOM 715 C C . ARG A 1 98 ? -0.536 4.139 -2.829 1.00 81.38 98 ARG A C 1
ATOM 717 O O . ARG A 1 98 ? -1.699 4.273 -2.462 1.00 81.38 98 ARG A O 1
ATOM 724 N N . GLY A 1 99 ? 0.474 4.012 -1.974 1.00 86.69 99 GLY A N 1
ATOM 725 C CA . GLY A 1 99 ? 0.311 3.995 -0.529 1.00 86.69 99 GLY A CA 1
ATOM 726 C C . GLY A 1 99 ? -0.262 5.293 0.021 1.00 86.69 99 GLY A C 1
ATOM 727 O O . GLY A 1 99 ? -1.162 5.260 0.850 1.00 86.69 99 GLY A O 1
ATOM 728 N N . MET A 1 100 ? 0.157 6.454 -0.483 1.00 89.38 100 MET A N 1
ATOM 729 C CA . MET A 1 100 ? -0.457 7.726 -0.094 1.00 89.38 100 MET A CA 1
ATOM 730 C C . MET A 1 100 ? -1.943 7.796 -0.480 1.00 89.38 100 MET A C 1
ATOM 732 O O . MET A 1 100 ? -2.750 8.260 0.325 1.00 89.38 100 MET A O 1
ATOM 736 N N . ALA A 1 101 ? -2.316 7.312 -1.669 1.00 90.19 101 ALA A N 1
ATOM 737 C CA . ALA A 1 101 ? -3.715 7.251 -2.093 1.00 90.19 101 ALA A CA 1
ATOM 738 C C . ALA A 1 101 ? -4.543 6.333 -1.176 1.00 90.19 101 ALA A C 1
ATOM 740 O O . ALA A 1 101 ? -5.541 6.769 -0.605 1.00 90.19 101 ALA A O 1
ATOM 741 N N . VAL A 1 102 ? -4.070 5.109 -0.917 1.00 92.00 102 VAL A N 1
ATOM 742 C CA . VAL A 1 102 ? -4.751 4.173 -0.005 1.00 92.00 102 VAL A CA 1
ATOM 743 C C . VAL A 1 102 ? -4.819 4.718 1.421 1.00 92.00 102 VAL A C 1
ATOM 745 O O . VAL A 1 102 ? -5.863 4.628 2.064 1.00 92.00 102 VAL A O 1
ATOM 748 N N . ARG A 1 103 ? -3.750 5.347 1.921 1.00 93.44 103 ARG A N 1
ATOM 749 C CA . ARG A 1 103 ? -3.741 5.996 3.240 1.00 93.44 103 ARG A CA 1
ATOM 750 C C . ARG A 1 103 ? -4.842 7.046 3.353 1.00 93.44 103 ARG A C 1
ATOM 752 O O . ARG A 1 103 ? -5.477 7.135 4.400 1.00 93.44 103 ARG A O 1
ATOM 759 N N . ARG A 1 104 ? -5.066 7.838 2.302 1.00 93.88 104 ARG A N 1
ATOM 760 C CA . ARG A 1 104 ? -6.127 8.855 2.250 1.00 93.88 104 ARG A CA 1
ATOM 761 C C . ARG A 1 104 ? -7.513 8.234 2.207 1.00 93.88 104 ARG A C 1
ATOM 763 O O . ARG A 1 104 ? -8.370 8.647 2.978 1.00 93.88 104 ARG A O 1
ATOM 770 N N . GLU A 1 105 ? -7.710 7.200 1.400 1.00 92.88 105 GLU A N 1
ATOM 771 C CA . GLU A 1 105 ? -8.983 6.473 1.340 1.00 92.88 105 GLU A CA 1
ATOM 772 C C . GLU A 1 105 ? -9.337 5.825 2.690 1.00 92.88 105 GLU A C 1
ATOM 774 O O . GLU A 1 105 ? -10.483 5.887 3.133 1.00 92.88 105 GLU A O 1
ATOM 779 N N . VAL A 1 106 ? -8.345 5.256 3.384 1.00 93.06 106 VAL A N 1
ATOM 780 C CA . VAL A 1 106 ? -8.548 4.563 4.663 1.00 93.06 106 VAL A CA 1
ATOM 781 C C . VAL A 1 106 ? -8.656 5.544 5.833 1.00 93.06 106 VAL A C 1
ATOM 783 O O . VAL A 1 106 ? -9.604 5.463 6.614 1.00 93.06 106 VAL A O 1
ATOM 786 N N . LEU A 1 107 ? -7.718 6.484 5.990 1.00 93.56 107 LEU A N 1
ATOM 787 C CA . LEU A 1 107 ? -7.658 7.390 7.151 1.00 93.56 107 LEU A CA 1
ATOM 788 C C . LEU A 1 107 ? -8.412 8.715 6.962 1.00 93.56 107 LEU A C 1
ATOM 790 O O . LEU A 1 107 ? -8.702 9.393 7.953 1.00 93.56 107 LEU A O 1
ATOM 794 N N . GLY A 1 108 ? -8.768 9.059 5.726 1.00 92.44 108 GLY A N 1
ATOM 795 C CA . GLY A 1 108 ? -9.402 10.317 5.343 1.00 92.44 108 GLY A CA 1
ATOM 796 C C . GLY A 1 108 ? -8.397 11.446 5.092 1.00 92.44 108 GLY A C 1
ATOM 797 O O . GLY A 1 108 ? -7.434 11.622 5.845 1.00 92.44 108 GLY A O 1
ATOM 798 N N . ASP A 1 109 ? -8.668 12.265 4.072 1.00 90.81 109 ASP A N 1
ATOM 799 C CA . ASP A 1 109 ? -7.791 13.363 3.637 1.00 90.81 109 ASP A CA 1
ATOM 800 C C . ASP A 1 109 ? -7.418 14.316 4.769 1.00 90.81 109 ASP A C 1
ATOM 802 O O . ASP A 1 109 ? -6.239 14.538 5.031 1.00 90.81 109 ASP A O 1
ATOM 806 N N . ALA A 1 110 ? -8.406 14.788 5.534 1.00 89.00 110 ALA A N 1
ATOM 807 C CA . ALA A 1 110 ? -8.168 15.737 6.617 1.00 89.00 110 ALA A CA 1
ATOM 808 C C . ALA A 1 110 ? -7.209 15.195 7.694 1.00 89.00 110 ALA A C 1
ATOM 810 O O . ALA A 1 110 ? -6.473 15.963 8.317 1.00 89.00 110 ALA A O 1
ATOM 811 N N . HIS A 1 111 ? -7.212 13.881 7.951 1.00 89.25 111 HIS A N 1
ATOM 812 C CA . HIS A 1 111 ? -6.258 13.273 8.878 1.00 89.25 111 HIS A CA 1
ATOM 813 C C . HIS A 1 111 ? -4.851 13.251 8.273 1.00 89.25 111 HIS A C 1
ATOM 815 O O . HIS A 1 111 ? -3.890 13.642 8.941 1.00 89.25 111 HIS A O 1
ATOM 821 N N . VAL A 1 112 ? -4.738 12.811 7.018 1.00 90.38 112 VAL A N 1
ATOM 822 C CA . VAL A 1 112 ? -3.458 12.716 6.309 1.00 90.38 112 VAL A CA 1
ATOM 823 C C . VAL A 1 112 ? -2.817 14.093 6.149 1.00 90.38 112 VAL A C 1
ATOM 825 O O . VAL A 1 112 ? -1.640 14.240 6.473 1.00 90.38 112 VAL A O 1
ATOM 828 N N . ASP A 1 113 ? -3.585 15.115 5.780 1.00 91.81 113 ASP A N 1
ATOM 829 C CA . ASP A 1 113 ? -3.097 16.489 5.631 1.00 91.81 113 ASP A CA 1
ATOM 830 C C . ASP A 1 113 ? -2.543 17.034 6.955 1.00 91.81 113 ASP A C 1
ATOM 832 O O . ASP A 1 113 ? -1.434 17.568 7.003 1.00 91.81 113 ASP A O 1
ATOM 836 N N . ARG A 1 114 ? -3.257 16.824 8.074 1.00 89.56 114 ARG A N 1
ATOM 837 C CA . ARG A 1 114 ? -2.762 17.197 9.413 1.00 89.56 114 ARG A CA 1
ATOM 838 C C . ARG A 1 114 ? -1.506 16.425 9.816 1.00 89.56 114 ARG A C 1
ATOM 840 O O . ARG A 1 114 ? -0.678 16.950 10.562 1.00 89.56 114 ARG A O 1
ATOM 847 N N . ALA A 1 115 ? -1.371 15.167 9.402 1.00 87.38 115 ALA A N 1
ATOM 848 C CA . ALA A 1 115 ? -0.171 14.379 9.668 1.00 87.38 115 ALA A CA 1
ATOM 849 C C . ALA A 1 115 ? 1.025 14.895 8.851 1.00 87.38 115 ALA A C 1
ATOM 851 O O . ALA A 1 115 ? 2.101 15.081 9.416 1.00 87.38 115 ALA A O 1
ATOM 852 N N . GLN A 1 116 ? 0.823 15.201 7.567 1.00 87.25 116 GLN A N 1
ATOM 853 C CA . GLN A 1 116 ? 1.850 15.756 6.681 1.00 87.25 116 GLN A CA 1
ATOM 854 C C . GLN A 1 116 ? 2.291 17.158 7.114 1.00 87.25 116 GLN A C 1
ATOM 856 O O . GLN A 1 116 ? 3.485 17.432 7.161 1.00 87.25 116 GLN A O 1
ATOM 861 N N . ALA A 1 117 ? 1.361 18.023 7.528 1.00 90.25 117 ALA A N 1
ATOM 862 C CA . ALA A 1 117 ? 1.687 19.364 8.021 1.00 90.25 117 ALA A CA 1
ATOM 863 C C . ALA A 1 117 ? 2.546 19.353 9.302 1.00 90.25 117 ALA A C 1
ATOM 865 O O . ALA A 1 117 ? 3.273 20.306 9.570 1.00 90.25 117 ALA A O 1
ATOM 866 N N . ARG A 1 118 ? 2.477 18.275 10.095 1.00 89.31 118 ARG A N 1
ATOM 867 C CA . ARG A 1 118 ? 3.305 18.072 11.298 1.00 89.31 118 ARG A CA 1
ATOM 868 C C . ARG A 1 118 ? 4.615 17.339 11.012 1.00 89.31 118 ARG A C 1
ATOM 870 O O . ARG A 1 118 ? 5.395 17.109 11.937 1.00 89.31 118 ARG A O 1
ATOM 877 N N . GLN A 1 119 ? 4.859 16.947 9.762 1.00 89.12 119 GLN A N 1
ATOM 878 C CA . GLN A 1 119 ? 6.083 16.262 9.385 1.00 89.12 119 GLN A CA 1
ATOM 879 C C . GLN A 1 119 ? 7.285 17.189 9.576 1.00 89.12 119 GLN A C 1
ATOM 881 O O . GLN A 1 119 ? 7.286 18.356 9.194 1.00 89.12 119 GLN A O 1
ATOM 886 N N . SER A 1 120 ? 8.338 16.632 10.157 1.00 91.88 120 SER A N 1
ATOM 887 C CA . SER A 1 120 ? 9.613 17.299 10.394 1.00 91.88 120 SER A CA 1
ATOM 888 C C . SER A 1 120 ? 10.737 16.526 9.703 1.00 91.88 120 SER A C 1
ATOM 890 O O . SER A 1 120 ? 10.557 15.343 9.391 1.00 91.88 120 SER A O 1
ATOM 892 N N . PRO A 1 121 ? 11.930 17.120 9.510 1.00 93.12 121 PRO A N 1
ATOM 893 C CA . PRO A 1 121 ? 13.087 16.382 9.001 1.00 93.12 121 PRO A CA 1
ATOM 894 C C . PRO A 1 121 ? 13.397 15.113 9.813 1.00 93.12 121 PRO A C 1
ATOM 896 O O . PRO A 1 121 ? 13.778 14.096 9.243 1.00 93.12 121 PRO A O 1
ATOM 899 N N . PHE A 1 122 ? 13.155 15.143 11.130 1.00 90.88 122 PHE A N 1
ATOM 900 C CA . PHE A 1 122 ? 13.331 13.992 12.020 1.00 90.88 122 PHE A CA 1
ATOM 901 C C . PHE A 1 122 ? 12.358 12.841 11.711 1.00 90.88 122 PHE A C 1
ATOM 903 O O . PHE A 1 122 ? 12.751 11.678 11.710 1.00 90.88 122 PHE A O 1
ATOM 910 N N . THR A 1 123 ? 11.092 13.148 11.415 1.00 90.25 123 THR A N 1
ATOM 911 C CA . THR A 1 123 ? 10.049 12.133 11.168 1.00 90.25 123 THR A CA 1
ATOM 912 C C . THR A 1 123 ? 9.914 11.737 9.698 1.00 90.25 123 THR A C 1
ATOM 914 O O . THR A 1 123 ? 9.246 10.750 9.394 1.00 90.25 123 THR A O 1
ATOM 917 N N . ALA A 1 124 ? 10.564 12.458 8.779 1.00 85.81 124 ALA A N 1
ATOM 918 C CA . ALA A 1 124 ? 10.392 12.279 7.340 1.00 85.81 124 ALA A CA 1
ATOM 919 C C . ALA A 1 124 ? 10.692 10.851 6.864 1.00 85.81 124 ALA A C 1
ATOM 921 O O . ALA A 1 124 ? 9.887 10.265 6.143 1.00 85.81 124 ALA A O 1
ATOM 922 N N . ARG A 1 125 ? 11.798 10.251 7.326 1.00 84.00 125 ARG A N 1
ATOM 923 C CA . ARG A 1 125 ? 12.162 8.872 6.954 1.00 84.00 125 ARG A CA 1
ATOM 924 C C . ARG A 1 125 ? 11.137 7.846 7.446 1.00 84.00 125 ARG A C 1
ATOM 926 O O . ARG A 1 125 ? 10.903 6.845 6.778 1.00 84.00 125 ARG A O 1
ATOM 933 N N . PHE A 1 126 ? 10.525 8.090 8.601 1.00 86.25 126 PHE A N 1
ATOM 934 C CA . PHE A 1 126 ? 9.495 7.211 9.146 1.00 86.25 126 PHE A CA 1
ATOM 935 C C . PHE A 1 126 ? 8.168 7.349 8.390 1.00 86.25 126 PHE A C 1
ATOM 937 O O . PHE A 1 126 ? 7.538 6.343 8.076 1.00 86.25 126 PHE A O 1
ATOM 944 N N . GLN A 1 127 ? 7.775 8.577 8.030 1.00 85.50 127 GLN A N 1
ATOM 945 C CA . GLN A 1 127 ? 6.586 8.813 7.203 1.00 85.50 127 GLN A CA 1
ATOM 946 C C . GLN A 1 127 ? 6.728 8.193 5.809 1.00 85.50 127 GLN A C 1
ATOM 948 O O . GLN A 1 127 ? 5.770 7.602 5.313 1.00 85.50 127 GLN A O 1
ATOM 953 N N . ASP A 1 128 ? 7.917 8.279 5.208 1.00 82.56 128 ASP A N 1
ATOM 954 C CA . ASP A 1 128 ? 8.236 7.597 3.952 1.00 82.56 128 ASP A CA 1
ATOM 955 C C . ASP A 1 128 ? 8.110 6.071 4.088 1.00 82.56 128 ASP A C 1
ATOM 957 O O . ASP A 1 128 ? 7.378 5.439 3.327 1.00 82.56 128 ASP A O 1
ATOM 961 N N . PHE A 1 129 ? 8.748 5.487 5.109 1.00 83.38 129 PHE A N 1
ATOM 962 C CA . PHE A 1 129 ? 8.683 4.049 5.378 1.00 83.38 129 PHE A CA 1
ATOM 963 C C . PHE A 1 129 ? 7.240 3.551 5.536 1.00 83.38 129 PHE A C 1
ATOM 965 O O . PHE A 1 129 ? 6.850 2.596 4.868 1.00 83.38 129 PHE A O 1
ATOM 972 N N . ILE A 1 130 ? 6.430 4.215 6.368 1.00 85.88 130 ILE A N 1
ATOM 973 C CA . ILE A 1 130 ? 5.025 3.837 6.568 1.00 85.88 130 ILE A CA 1
ATOM 974 C C . ILE A 1 130 ? 4.228 3.984 5.266 1.00 85.88 130 ILE A C 1
ATOM 976 O O . ILE A 1 130 ? 3.406 3.124 4.957 1.00 85.88 130 ILE A O 1
ATOM 980 N N . SER A 1 131 ? 4.453 5.056 4.499 1.00 83.81 131 SER A N 1
ATOM 981 C CA . SER A 1 131 ? 3.734 5.295 3.239 1.00 83.81 131 SER A CA 1
ATOM 982 C C . SER A 1 131 ? 4.004 4.196 2.215 1.00 83.81 131 SER A C 1
ATOM 984 O O . SER A 1 131 ? 3.058 3.720 1.598 1.00 83.81 131 SER A O 1
ATOM 986 N N . ARG A 1 132 ? 5.256 3.746 2.088 1.00 80.88 132 ARG A N 1
ATOM 987 C CA . ARG A 1 132 ? 5.627 2.661 1.169 1.00 80.88 132 ARG A CA 1
ATOM 988 C C . ARG A 1 132 ? 5.167 1.292 1.654 1.00 80.88 132 ARG A C 1
ATOM 990 O O . ARG A 1 132 ? 4.473 0.603 0.926 1.00 80.88 132 ARG A O 1
ATOM 997 N N . TYR A 1 133 ? 5.503 0.915 2.883 1.00 79.31 133 TYR A N 1
ATOM 998 C CA . TYR A 1 133 ? 5.279 -0.456 3.346 1.00 79.31 133 TYR A CA 1
ATOM 999 C C . TYR A 1 133 ? 3.870 -0.674 3.888 1.00 79.31 133 TYR A C 1
ATOM 1001 O O . TYR A 1 133 ? 3.132 -1.521 3.396 1.00 79.31 133 TYR A O 1
ATOM 1009 N N . ALA A 1 134 ? 3.454 0.102 4.892 1.00 87.62 134 ALA A N 1
ATOM 1010 C CA . ALA A 1 134 ? 2.140 -0.120 5.487 1.00 87.62 134 ALA A CA 1
ATOM 1011 C C . ALA A 1 134 ? 1.047 0.139 4.445 1.00 87.62 134 ALA A C 1
ATOM 1013 O O . ALA A 1 134 ? 0.203 -0.719 4.205 1.00 87.62 134 ALA A O 1
ATOM 1014 N N . TRP A 1 135 ? 1.085 1.299 3.792 1.00 9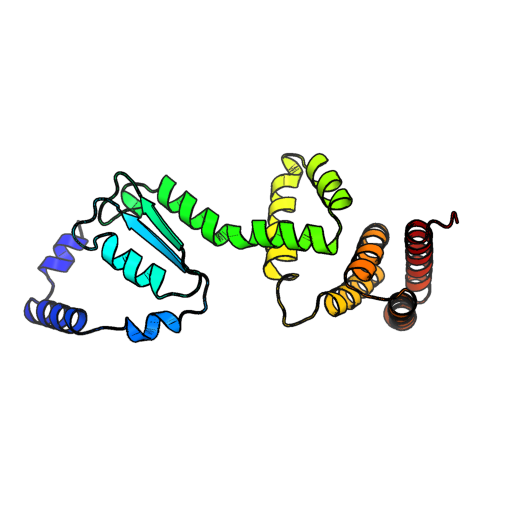1.06 135 TRP A N 1
ATOM 1015 C CA . TRP A 1 135 ? 0.007 1.689 2.889 1.00 91.06 135 TRP A CA 1
ATOM 1016 C C . TRP A 1 135 ? 0.201 1.224 1.450 1.00 91.06 135 TRP A C 1
ATOM 1018 O O . TRP A 1 135 ? -0.792 0.929 0.796 1.00 91.06 135 TRP A O 1
ATOM 1028 N N . GLY A 1 136 ? 1.439 1.192 0.955 1.00 83.12 136 GLY A N 1
ATOM 1029 C CA . GLY A 1 136 ? 1.755 0.844 -0.432 1.00 83.12 136 GLY A CA 1
ATOM 1030 C C . GLY A 1 136 ? 1.841 -0.653 -0.711 1.00 83.12 136 GLY A C 1
ATOM 1031 O O . GLY A 1 136 ? 1.582 -1.043 -1.847 1.00 83.12 136 GLY A O 1
ATOM 1032 N N . GLU A 1 137 ? 2.111 -1.476 0.306 1.00 82.06 137 GLU A N 1
ATOM 1033 C CA . GLU A 1 137 ? 2.252 -2.934 0.176 1.00 82.06 137 GLU A CA 1
ATOM 1034 C C . GLU A 1 137 ? 1.173 -3.690 0.968 1.00 82.06 137 GLU A C 1
ATOM 1036 O O . GLU A 1 137 ? 0.426 -4.490 0.410 1.00 82.06 137 GLU A O 1
ATOM 1041 N N . ILE A 1 138 ? 1.028 -3.417 2.269 1.00 89.75 138 ILE A N 1
ATOM 1042 C CA . ILE A 1 138 ? 0.136 -4.225 3.118 1.00 89.75 138 ILE A CA 1
ATOM 1043 C C . ILE A 1 138 ? -1.339 -3.865 2.923 1.00 89.75 138 ILE A C 1
ATOM 1045 O O . ILE A 1 138 ? -2.178 -4.755 2.837 1.00 89.75 138 ILE A O 1
ATOM 1049 N N . TRP A 1 139 ? -1.699 -2.581 2.870 1.00 93.12 139 TRP A N 1
ATOM 1050 C CA . TRP A 1 139 ? -3.101 -2.166 2.688 1.00 93.12 139 TRP A CA 1
ATOM 1051 C C . TRP A 1 139 ? -3.581 -2.201 1.226 1.00 93.12 139 TRP A C 1
ATOM 1053 O O . TRP A 1 139 ? -4.780 -2.048 0.979 1.00 93.12 139 TRP A O 1
ATOM 1063 N N . THR A 1 140 ? -2.671 -2.390 0.270 1.00 85.88 140 THR A N 1
ATOM 1064 C CA . THR A 1 140 ? -2.960 -2.561 -1.165 1.00 85.88 140 THR A CA 1
ATOM 1065 C C . THR A 1 140 ? -3.096 -4.020 -1.579 1.00 85.88 140 THR A C 1
ATOM 1067 O O . THR A 1 140 ? -3.680 -4.267 -2.630 1.00 85.88 140 THR A O 1
ATOM 1070 N N . ASP A 1 141 ? -2.580 -4.962 -0.788 1.00 87.44 141 ASP A N 1
ATOM 1071 C CA . ASP A 1 141 ? -2.726 -6.396 -1.026 1.00 87.44 141 ASP A CA 1
ATOM 1072 C C . ASP A 1 141 ? -4.199 -6.824 -0.896 1.00 87.44 141 ASP A C 1
ATOM 1074 O O . ASP A 1 141 ? -4.848 -6.639 0.140 1.00 87.44 141 ASP A O 1
ATOM 1078 N N . GLU A 1 142 ? -4.720 -7.415 -1.969 1.00 87.94 142 GLU A N 1
ATOM 1079 C CA . GLU A 1 142 ? -6.128 -7.780 -2.141 1.00 87.94 142 GLU A CA 1
ATOM 1080 C C . GLU A 1 142 ? -6.485 -9.140 -1.520 1.00 87.94 142 GLU A C 1
ATOM 1082 O O . GLU A 1 142 ? -7.661 -9.493 -1.466 1.00 87.94 142 GLU A O 1
ATOM 1087 N N . THR A 1 143 ? -5.502 -9.882 -0.990 1.00 93.50 143 THR A N 1
ATOM 1088 C CA . THR A 1 143 ? -5.724 -11.179 -0.320 1.00 93.50 143 THR A CA 1
ATOM 1089 C C . THR A 1 143 ? -6.649 -11.053 0.896 1.00 93.50 143 THR A C 1
ATOM 1091 O O . THR A 1 143 ? -7.401 -11.975 1.201 1.00 93.50 143 THR A O 1
ATOM 1094 N N . LEU A 1 144 ? -6.611 -9.903 1.582 1.00 95.62 144 LEU A N 1
ATOM 1095 C CA . LEU A 1 144 ? -7.600 -9.502 2.584 1.00 95.62 144 LEU A CA 1
ATOM 1096 C C . LEU A 1 144 ? -8.229 -8.178 2.166 1.00 95.62 144 LEU A C 1
ATOM 1098 O O . LEU A 1 144 ? -7.525 -7.193 1.918 1.00 95.62 144 LEU A O 1
ATOM 1102 N N . SER A 1 145 ? -9.558 -8.124 2.182 1.00 96.00 145 SER A N 1
ATOM 1103 C CA . SER A 1 145 ? -10.295 -6.886 1.955 1.00 96.00 145 SER A CA 1
ATOM 1104 C C . SER A 1 145 ? -9.943 -5.831 3.009 1.00 96.00 145 SER A C 1
ATOM 1106 O O . SER A 1 145 ? -9.574 -6.132 4.149 1.00 96.00 145 SER A O 1
ATOM 1108 N N . ARG A 1 146 ? -10.120 -4.548 2.672 1.00 95.56 146 ARG A N 1
ATOM 1109 C CA . ARG A 1 146 ? -9.891 -3.441 3.624 1.00 95.56 146 ARG A CA 1
ATOM 1110 C C . ARG A 1 146 ? -10.737 -3.570 4.887 1.00 95.56 146 ARG A C 1
ATOM 1112 O O . ARG A 1 146 ? -10.287 -3.214 5.974 1.00 95.56 146 ARG A O 1
ATOM 1119 N N . ARG A 1 147 ? -11.946 -4.109 4.737 1.00 97.19 147 ARG A N 1
ATOM 1120 C CA . ARG A 1 147 ? -12.852 -4.420 5.836 1.00 97.19 147 ARG A CA 1
ATOM 1121 C C . ARG A 1 147 ? -12.231 -5.452 6.783 1.00 97.19 147 ARG A C 1
ATOM 1123 O O . ARG A 1 147 ? -12.149 -5.201 7.982 1.00 97.19 147 ARG A O 1
ATOM 1130 N N . GLU A 1 148 ? -11.722 -6.565 6.256 1.00 97.94 148 GLU A N 1
ATOM 1131 C CA . GLU A 1 148 ? -11.040 -7.599 7.051 1.00 97.94 148 GLU A CA 1
ATOM 1132 C C . GLU A 1 148 ? -9.765 -7.066 7.718 1.00 97.94 148 GLU A C 1
ATOM 1134 O O . GLU A 1 148 ? -9.557 -7.279 8.914 1.00 97.94 148 GLU A O 1
ATOM 1139 N N . ARG A 1 149 ? -8.951 -6.286 6.996 1.00 97.75 149 ARG A N 1
ATOM 1140 C CA . ARG A 1 149 ? -7.750 -5.641 7.561 1.00 97.75 149 ARG A CA 1
ATOM 1141 C C . ARG A 1 149 ? -8.088 -4.688 8.707 1.00 97.75 149 ARG A C 1
ATOM 1143 O O . ARG A 1 149 ? -7.360 -4.646 9.703 1.00 97.75 149 ARG A O 1
ATOM 1150 N N . SER A 1 150 ? -9.203 -3.962 8.614 1.00 98.12 150 SER A N 1
ATOM 1151 C CA . SER A 1 150 ? -9.716 -3.138 9.711 1.00 98.12 150 SER A CA 1
ATOM 1152 C C . SER A 1 150 ? -10.078 -3.972 10.944 1.00 98.12 150 SER A C 1
ATOM 1154 O O . SER A 1 150 ? -9.661 -3.594 12.035 1.00 98.12 150 SER A O 1
ATOM 1156 N N . LEU A 1 151 ? -10.763 -5.117 10.803 1.00 98.31 151 LEU A N 1
ATOM 1157 C CA . LEU A 1 151 ? -11.082 -6.008 11.937 1.00 98.31 151 LEU A CA 1
ATOM 1158 C C . LEU A 1 151 ? -9.808 -6.448 12.687 1.00 98.31 151 LEU A C 1
ATOM 1160 O O . LEU A 1 151 ? -9.728 -6.359 13.917 1.00 98.31 151 LEU A O 1
ATOM 1164 N N . VAL A 1 152 ? -8.789 -6.878 11.934 1.00 98.00 152 VAL A N 1
ATOM 1165 C CA . VAL A 1 152 ? -7.500 -7.330 12.486 1.00 98.00 152 VAL A CA 1
ATOM 1166 C C . VAL A 1 152 ? -6.764 -6.178 13.168 1.00 98.00 152 VAL A C 1
ATOM 1168 O O . VAL A 1 152 ? -6.266 -6.331 14.283 1.00 98.00 152 VAL A O 1
ATOM 1171 N N . THR A 1 153 ? -6.739 -5.006 12.533 1.00 98.25 153 THR A N 1
ATOM 1172 C CA . THR A 1 153 ? -6.040 -3.830 13.062 1.00 98.25 153 THR A CA 1
ATOM 1173 C C . THR A 1 153 ? -6.678 -3.338 14.360 1.00 98.25 153 THR A C 1
ATOM 1175 O O . THR A 1 153 ? -5.960 -3.087 15.323 1.00 98.25 153 THR A O 1
ATOM 1178 N N . LEU A 1 154 ? -8.013 -3.260 14.434 1.00 98.62 154 LEU A N 1
ATOM 1179 C CA . LEU A 1 154 ? -8.714 -2.902 15.673 1.00 98.62 154 LEU A CA 1
ATOM 1180 C C . LEU A 1 154 ? -8.334 -3.856 16.814 1.00 98.62 154 LEU A C 1
ATOM 1182 O O . LEU A 1 154 ? -7.949 -3.402 17.889 1.00 98.62 154 LEU A O 1
ATOM 1186 N N . THR A 1 155 ? -8.361 -5.166 16.555 1.00 98.38 155 THR A N 1
ATOM 1187 C CA . THR A 1 155 ? -7.980 -6.189 17.543 1.00 98.38 155 THR A CA 1
ATOM 1188 C C . THR A 1 155 ? -6.537 -6.003 18.020 1.00 98.38 155 THR A C 1
ATOM 1190 O O . THR A 1 155 ? -6.278 -6.008 19.223 1.00 98.38 155 THR A O 1
ATOM 1193 N N . ALA A 1 156 ? -5.594 -5.785 17.095 1.00 98.38 156 ALA A N 1
ATOM 1194 C CA . ALA A 1 156 ? -4.184 -5.585 17.420 1.00 98.38 156 ALA A CA 1
ATOM 1195 C C . ALA A 1 156 ? -3.956 -4.332 18.281 1.00 98.38 156 ALA A C 1
ATOM 1197 O O . ALA A 1 156 ? -3.212 -4.388 19.261 1.00 98.38 156 ALA A O 1
ATOM 1198 N N . LEU A 1 157 ? -4.628 -3.223 17.958 1.00 98.56 157 LEU A N 1
ATOM 1199 C CA . LEU A 1 157 ? -4.524 -1.972 18.712 1.00 98.56 157 LEU A CA 1
ATOM 1200 C C . LEU A 1 157 ? -5.071 -2.114 20.135 1.00 98.56 157 LEU A C 1
ATOM 1202 O O . LEU A 1 157 ? -4.449 -1.612 21.071 1.00 98.56 157 LEU A O 1
ATOM 1206 N N . VAL A 1 158 ? -6.179 -2.840 20.318 1.00 98.56 158 VAL A N 1
ATOM 1207 C CA . VAL A 1 158 ? -6.705 -3.148 21.657 1.00 98.56 158 VAL A CA 1
ATOM 1208 C C . VAL A 1 158 ? -5.738 -4.035 22.435 1.00 98.56 158 VAL A C 1
ATOM 1210 O O . VAL A 1 158 ? -5.425 -3.722 23.581 1.00 98.56 158 VAL A O 1
ATOM 1213 N N . ALA A 1 159 ? -5.207 -5.092 21.813 1.00 98.19 159 ALA A N 1
ATOM 1214 C CA . ALA A 1 159 ? -4.281 -6.020 22.463 1.00 98.19 159 ALA A CA 1
ATOM 1215 C C . ALA A 1 159 ? -3.010 -5.332 22.995 1.00 98.19 159 ALA A C 1
ATOM 1217 O O . ALA A 1 159 ? -2.453 -5.767 23.999 1.00 98.19 159 ALA A O 1
ATOM 1218 N N . HIS A 1 160 ? -2.574 -4.249 22.346 1.00 97.88 160 HIS A N 1
ATOM 1219 C CA . HIS A 1 160 ? -1.390 -3.479 22.742 1.00 97.88 160 HIS A CA 1
ATOM 1220 C C . HIS A 1 160 ? -1.728 -2.238 23.588 1.00 97.88 160 HIS A C 1
ATOM 1222 O O . HIS A 1 160 ? -0.825 -1.542 24.044 1.00 97.88 160 HIS A O 1
ATOM 1228 N N . GLY A 1 161 ? -3.011 -1.938 23.816 1.00 97.00 161 GLY A N 1
ATOM 1229 C CA . GLY A 1 161 ? -3.446 -0.761 24.575 1.00 97.00 161 GLY A CA 1
ATOM 1230 C C . GLY A 1 161 ? -3.261 0.575 23.843 1.00 97.00 161 GLY A C 1
ATOM 1231 O O . GLY A 1 161 ? -3.168 1.625 24.477 1.00 97.00 161 GLY A O 1
ATOM 1232 N N . HIS A 1 162 ? -3.198 0.567 22.510 1.00 98.00 162 HIS A N 1
ATOM 1233 C CA . HIS A 1 162 ? -2.946 1.749 21.679 1.00 98.00 162 HIS A CA 1
ATOM 1234 C C . HIS A 1 162 ? -4.250 2.506 21.364 1.00 98.00 162 HIS A C 1
ATOM 1236 O O . HIS A 1 162 ? -4.660 2.625 20.208 1.00 98.00 162 HIS A O 1
ATOM 1242 N N . TYR A 1 163 ? -4.939 3.007 22.392 1.00 96.94 163 TYR A N 1
ATOM 1243 C CA . TYR A 1 163 ? -6.301 3.546 22.247 1.00 96.94 163 TYR A CA 1
ATOM 1244 C C . TYR A 1 163 ? -6.390 4.873 21.471 1.00 96.94 163 TYR A C 1
ATOM 1246 O O . TYR A 1 163 ? -7.407 5.148 20.834 1.00 96.94 163 TYR A O 1
ATOM 1254 N N . GLU A 1 164 ? -5.334 5.688 21.466 1.00 94.88 164 GLU A N 1
ATOM 1255 C CA . GLU A 1 164 ? -5.289 6.896 20.626 1.00 94.88 164 GLU A CA 1
ATOM 1256 C C . GLU A 1 164 ? -5.311 6.538 19.134 1.00 94.88 164 GLU A C 1
ATOM 1258 O O . GLU A 1 164 ? -6.066 7.125 18.355 1.00 94.88 164 GLU A O 1
ATOM 1263 N N . GLU A 1 165 ? -4.549 5.512 18.754 1.00 96.44 165 GLU A N 1
ATOM 1264 C CA . GLU A 1 165 ? -4.510 4.988 17.389 1.00 96.44 165 GLU A CA 1
ATOM 1265 C C . GLU A 1 165 ? -5.794 4.212 17.059 1.00 96.44 165 GLU A C 1
ATOM 1267 O O . GLU A 1 165 ? -6.335 4.325 15.957 1.00 96.44 165 GLU A O 1
ATOM 1272 N N . LEU A 1 166 ? -6.362 3.499 18.042 1.00 98.31 166 LEU A N 1
ATOM 1273 C CA . LEU A 1 166 ? -7.664 2.843 17.909 1.00 98.31 166 LEU A CA 1
ATOM 1274 C C . LEU A 1 166 ? -8.741 3.845 17.486 1.00 98.31 166 LEU A C 1
ATOM 1276 O O . LEU A 1 166 ? -9.527 3.548 16.591 1.00 98.31 166 LEU A O 1
ATOM 1280 N N . ALA A 1 167 ? -8.755 5.050 18.063 1.00 97.44 167 ALA A N 1
ATOM 1281 C CA . ALA A 1 167 ? -9.723 6.080 17.695 1.00 97.44 167 ALA A CA 1
ATOM 1282 C C . ALA A 1 167 ? -9.631 6.478 16.210 1.00 97.44 167 ALA A C 1
ATOM 1284 O O . ALA A 1 167 ? -10.643 6.776 15.573 1.00 97.44 167 ALA A O 1
ATOM 1285 N N . ILE A 1 168 ? -8.424 6.486 15.640 1.00 96.12 168 ILE A N 1
ATOM 1286 C CA . ILE A 1 168 ? -8.206 6.748 14.213 1.00 96.12 168 ILE A CA 1
ATOM 1287 C C . ILE A 1 168 ? -8.749 5.575 13.385 1.00 96.12 168 ILE A C 1
ATOM 1289 O O . ILE A 1 168 ? -9.477 5.786 12.410 1.00 96.12 168 ILE A O 1
ATOM 1293 N N . HIS A 1 169 ? -8.444 4.346 13.803 1.00 97.88 169 HIS A N 1
ATOM 1294 C CA . HIS A 1 169 ? -8.818 3.138 13.076 1.00 97.88 169 HIS A CA 1
ATOM 1295 C C . HIS A 1 169 ? -10.293 2.742 13.206 1.00 97.88 169 HIS A C 1
ATOM 1297 O O . HIS A 1 169 ? -10.795 2.066 12.313 1.00 97.88 169 HIS A O 1
ATOM 1303 N N . VAL A 1 170 ? -11.021 3.210 14.226 1.00 98.19 170 VAL A N 1
ATOM 1304 C CA . VAL A 1 170 ? -12.490 3.095 14.285 1.00 98.19 170 VAL A CA 1
ATOM 1305 C C . VAL A 1 170 ? -13.125 3.892 13.142 1.00 98.19 170 VAL A C 1
ATOM 1307 O O . VAL A 1 170 ? -13.906 3.330 12.378 1.00 98.19 170 VAL A O 1
ATOM 1310 N N . ARG A 1 171 ? -12.711 5.151 12.928 1.00 96.81 171 ARG A N 1
ATOM 1311 C CA . ARG A 1 171 ? -13.179 5.954 11.777 1.00 96.81 171 ARG A CA 1
ATOM 1312 C C . ARG A 1 171 ? -12.797 5.308 10.445 1.00 96.81 171 ARG A C 1
ATOM 1314 O O . ARG A 1 171 ? -13.581 5.269 9.501 1.00 96.81 171 ARG A O 1
ATOM 1321 N N . ALA A 1 172 ? -11.581 4.765 10.367 1.00 96.50 172 ALA A N 1
ATOM 1322 C CA . ALA A 1 172 ? -11.118 4.049 9.180 1.00 96.50 172 ALA A CA 1
ATOM 1323 C C . ALA A 1 172 ? -11.944 2.787 8.895 1.00 96.50 172 ALA A C 1
ATOM 1325 O O . ALA A 1 172 ? -12.305 2.530 7.751 1.00 96.50 172 ALA A O 1
ATOM 1326 N N . ALA A 1 173 ? -12.295 2.026 9.932 1.00 97.75 173 ALA A N 1
ATOM 1327 C CA . ALA A 1 173 ? -13.154 0.858 9.814 1.00 97.75 173 ALA A CA 1
ATOM 1328 C C . ALA A 1 173 ? -14.545 1.225 9.275 1.00 97.75 173 ALA A C 1
ATOM 1330 O O . ALA A 1 173 ? -15.049 0.539 8.388 1.00 97.75 173 ALA A O 1
ATOM 1331 N N . ARG A 1 174 ? -15.126 2.342 9.733 1.00 97.19 174 ARG A N 1
ATOM 1332 C CA . ARG A 1 174 ? -16.392 2.870 9.199 1.00 97.19 174 ARG A CA 1
ATOM 1333 C C . ARG A 1 174 ? -16.283 3.212 7.711 1.00 97.19 174 ARG A C 1
ATOM 1335 O O . ARG A 1 174 ? -17.120 2.757 6.935 1.00 97.19 174 ARG A O 1
ATOM 1342 N N . ARG A 1 175 ? -15.220 3.910 7.284 1.00 95.31 175 ARG A N 1
ATOM 1343 C CA . ARG A 1 175 ? -14.959 4.196 5.851 1.00 95.31 175 ARG A CA 1
ATOM 1344 C C . ARG A 1 175 ? -14.769 2.936 5.012 1.00 95.31 175 ARG A C 1
ATOM 1346 O O . ARG A 1 175 ? -15.234 2.881 3.881 1.00 95.31 175 ARG A O 1
ATOM 1353 N N . ASN A 1 176 ? -14.136 1.913 5.581 1.00 96.69 176 ASN A N 1
ATOM 1354 C CA . ASN A 1 176 ? -13.958 0.608 4.945 1.00 96.69 176 ASN A CA 1
ATOM 1355 C C . ASN A 1 176 ? -15.230 -0.266 4.980 1.00 96.69 176 ASN A C 1
ATOM 1357 O O . ASN A 1 176 ? -15.186 -1.420 4.554 1.00 96.69 176 ASN A O 1
ATOM 1361 N N . GLY A 1 177 ? -16.354 0.262 5.476 1.00 96.19 177 GLY A N 1
ATOM 1362 C CA . GLY A 1 177 ? -17.667 -0.371 5.395 1.00 96.19 177 GLY A CA 1
ATOM 1363 C C . GLY A 1 177 ? -18.057 -1.243 6.588 1.00 96.19 177 GLY A C 1
ATOM 1364 O O . GLY A 1 177 ? -18.977 -2.045 6.450 1.00 96.19 177 GLY A O 1
ATOM 1365 N N . LEU A 1 178 ? -17.387 -1.139 7.741 1.00 98.06 178 LEU A N 1
ATOM 1366 C CA . LEU A 1 178 ? -17.863 -1.782 8.974 1.00 98.06 178 LEU A CA 1
ATOM 1367 C C . LEU A 1 178 ? -19.016 -0.988 9.589 1.00 98.06 178 LEU A C 1
ATOM 1369 O O . LEU A 1 178 ? -18.961 0.241 9.639 1.00 98.06 178 LEU A O 1
ATOM 1373 N N . THR A 1 179 ? -20.035 -1.674 10.105 1.00 97.88 179 THR A N 1
ATOM 1374 C CA . THR A 1 179 ? -21.114 -1.089 10.914 1.00 97.88 179 THR A CA 1
ATOM 1375 C C . THR A 1 179 ? -20.665 -0.852 12.364 1.00 97.88 179 THR A C 1
ATOM 1377 O O . THR A 1 179 ? -19.677 -1.450 12.804 1.00 97.88 179 THR A O 1
ATOM 1380 N N . PRO A 1 180 ? -21.361 0.000 13.147 1.00 97.88 180 PRO A N 1
ATOM 1381 C CA . PRO A 1 180 ? -21.072 0.145 14.573 1.00 97.88 180 PRO A CA 1
ATOM 1382 C C . PRO A 1 180 ? -21.223 -1.185 15.323 1.00 97.88 180 PRO A C 1
ATOM 1384 O O . PRO A 1 180 ? -20.396 -1.500 16.174 1.00 97.88 180 PRO A O 1
ATOM 1387 N N . ASP A 1 181 ? -22.215 -1.996 14.945 1.00 98.12 181 ASP A N 1
ATOM 1388 C CA . ASP A 1 181 ? -22.461 -3.316 15.534 1.00 98.12 181 ASP A CA 1
ATOM 1389 C C . ASP A 1 181 ? -21.308 -4.287 15.269 1.00 98.12 181 ASP A C 1
ATOM 1391 O O . ASP A 1 181 ? -20.888 -5.022 16.161 1.00 98.12 181 ASP A O 1
ATOM 1395 N N . GLU A 1 182 ? -20.742 -4.268 14.062 1.00 98.50 182 GLU A N 1
ATOM 1396 C CA . GLU A 1 182 ? -19.603 -5.119 13.703 1.00 98.50 182 GLU A CA 1
ATOM 1397 C C . GLU A 1 182 ? -18.325 -4.694 14.422 1.00 98.50 182 GLU A C 1
ATOM 1399 O O . GLU A 1 182 ? -17.566 -5.546 14.884 1.00 98.50 182 GLU A O 1
ATOM 1404 N N . ILE A 1 183 ? -18.104 -3.386 14.582 1.00 98.50 183 ILE A N 1
ATOM 1405 C CA . ILE A 1 183 ? -17.023 -2.869 15.429 1.00 98.50 183 ILE A CA 1
ATOM 1406 C C . ILE A 1 183 ? -17.250 -3.326 16.876 1.00 98.50 183 ILE A C 1
ATOM 1408 O O . ILE A 1 183 ? -16.328 -3.849 17.498 1.00 98.50 183 ILE A O 1
ATOM 1412 N N . GLY A 1 184 ? -18.477 -3.212 17.391 1.00 98.38 184 GLY A N 1
ATOM 1413 C CA . GLY A 1 184 ? -18.854 -3.712 18.712 1.00 98.38 184 GLY A CA 1
ATOM 1414 C C . GLY A 1 184 ? -18.573 -5.207 18.884 1.00 98.38 184 GLY A C 1
ATOM 1415 O O . GLY A 1 184 ? -18.006 -5.607 19.900 1.00 98.38 184 GLY A O 1
ATOM 1416 N N . ALA A 1 185 ? -18.875 -6.029 17.877 1.00 98.56 185 ALA A N 1
ATOM 1417 C CA . ALA A 1 185 ? -18.590 -7.463 17.891 1.00 98.56 185 ALA A CA 1
ATOM 1418 C C . ALA A 1 185 ? -17.082 -7.765 17.972 1.00 98.56 185 ALA A C 1
ATOM 1420 O O . ALA A 1 185 ? -16.676 -8.632 18.748 1.00 98.56 185 ALA A O 1
ATOM 1421 N N . VAL A 1 186 ? -16.235 -7.017 17.251 1.00 98.50 186 VAL A N 1
ATOM 1422 C CA . VAL A 1 186 ? -14.770 -7.129 17.394 1.00 98.50 186 VAL A CA 1
ATOM 1423 C C . VAL A 1 186 ? -14.335 -6.790 18.816 1.00 98.50 186 VAL A C 1
ATOM 1425 O O . VAL A 1 186 ? -13.552 -7.522 19.415 1.00 98.50 186 VAL A O 1
ATOM 1428 N N . LEU A 1 187 ? -14.856 -5.706 19.391 1.00 98.56 187 LEU A N 1
ATOM 1429 C CA . LEU A 1 187 ? -14.484 -5.301 20.746 1.00 98.56 187 LEU A CA 1
ATOM 1430 C C . LEU A 1 187 ? -14.959 -6.308 21.805 1.00 98.56 187 LEU A C 1
ATOM 1432 O O . LEU A 1 187 ? -14.222 -6.583 22.752 1.00 98.56 187 LEU A O 1
ATOM 1436 N N . LEU A 1 188 ? -16.122 -6.941 21.624 1.00 98.56 188 LEU A N 1
ATOM 1437 C CA . LEU A 1 188 ? -16.550 -8.065 22.465 1.00 98.56 188 LEU A CA 1
ATOM 1438 C C . LEU A 1 188 ? -15.572 -9.241 22.377 1.00 98.56 188 LEU A C 1
ATOM 1440 O O . LEU A 1 188 ? -15.190 -9.790 23.409 1.00 98.56 188 LEU A O 1
ATOM 1444 N N . GLN A 1 189 ? -15.102 -9.582 21.173 1.00 98.44 189 GLN A N 1
ATOM 1445 C CA . GLN A 1 189 ? -14.087 -10.623 20.986 1.00 98.44 189 GLN A CA 1
ATOM 1446 C C . GLN A 1 189 ? -12.803 -10.297 21.769 1.00 98.44 189 GLN A C 1
ATOM 1448 O O . GLN A 1 189 ? -12.215 -11.180 22.399 1.00 98.44 189 GLN A O 1
ATOM 1453 N N . THR A 1 190 ? -12.387 -9.024 21.808 1.00 98.38 190 THR A N 1
ATOM 1454 C CA . THR A 1 190 ? -11.205 -8.612 22.587 1.00 98.38 190 THR A CA 1
ATOM 1455 C C . THR A 1 190 ? -11.384 -8.789 24.095 1.00 98.38 190 THR A C 1
ATOM 1457 O O . THR A 1 190 ? -10.397 -9.019 24.785 1.00 98.38 190 THR A O 1
ATOM 1460 N N . ALA A 1 191 ? -12.609 -8.778 24.633 1.00 97.75 191 ALA A N 1
ATOM 1461 C CA . ALA A 1 191 ? -12.826 -9.027 26.061 1.00 97.75 191 ALA A CA 1
ATOM 1462 C C . ALA A 1 191 ? -12.391 -10.443 26.474 1.00 97.75 191 ALA A C 1
ATOM 1464 O O . ALA A 1 191 ? -11.906 -10.636 27.589 1.00 97.75 191 ALA A O 1
ATOM 1465 N N . VAL A 1 192 ? -12.521 -11.413 25.561 1.00 98.25 192 VAL A N 1
ATOM 1466 C CA . VAL A 1 192 ? -12.140 -12.816 25.783 1.00 98.25 192 VAL A CA 1
ATOM 1467 C C . VAL A 1 192 ? -10.624 -13.000 25.718 1.00 98.25 192 VAL A C 1
ATOM 1469 O O . VAL A 1 192 ? -10.054 -13.674 26.572 1.00 98.25 192 VAL A O 1
ATOM 1472 N N . TYR A 1 193 ? -9.965 -12.397 24.724 1.00 98.19 193 TYR A N 1
ATOM 1473 C CA . TYR A 1 193 ? -8.549 -12.667 24.427 1.00 98.19 193 TYR A CA 1
ATOM 1474 C C . TYR A 1 193 ? -7.571 -11.615 24.961 1.00 98.19 193 TYR A C 1
ATOM 1476 O O . TYR A 1 193 ? -6.405 -11.924 25.189 1.00 98.19 193 TYR A O 1
ATOM 1484 N N . CYS A 1 194 ? -8.031 -10.383 25.175 1.00 97.81 194 CYS A N 1
ATOM 1485 C CA . CYS A 1 194 ? -7.240 -9.266 25.705 1.00 97.81 194 CYS A CA 1
ATOM 1486 C C . CYS A 1 194 ? -7.687 -8.854 27.120 1.00 97.81 194 CYS A C 1
ATOM 1488 O O . CYS A 1 194 ? -7.014 -8.059 27.773 1.00 97.81 194 CYS A O 1
ATOM 1490 N N . GLY A 1 195 ? -8.803 -9.407 27.607 1.00 97.81 195 GLY A N 1
ATOM 1491 C CA . GLY A 1 195 ? -9.364 -9.139 28.926 1.00 97.81 195 GLY A CA 1
ATOM 1492 C C . GLY A 1 195 ? -10.366 -7.981 28.950 1.00 97.81 195 GLY A C 1
ATOM 1493 O O . GLY A 1 195 ? -10.278 -7.010 28.197 1.00 97.81 195 GLY A O 1
ATOM 1494 N N . VAL A 1 196 ? -11.317 -8.072 29.883 1.00 97.75 196 VAL A N 1
ATOM 1495 C CA . VAL A 1 196 ? -12.400 -7.089 30.065 1.00 97.75 196 VAL A CA 1
ATOM 1496 C C . VAL A 1 196 ? -11.896 -5.646 30.249 1.00 97.75 196 VAL A C 1
ATOM 1498 O O . VAL A 1 196 ? -12.486 -4.755 29.640 1.00 97.75 196 VAL A O 1
ATOM 1501 N N . PRO A 1 197 ? -10.816 -5.356 31.008 1.00 98.25 197 PRO A N 1
ATOM 1502 C CA . PRO A 1 197 ? -10.322 -3.983 31.135 1.00 98.25 197 PRO A CA 1
ATOM 1503 C C . PRO A 1 197 ? -9.903 -3.356 29.799 1.00 98.25 197 PRO A C 1
ATOM 1505 O O . PRO A 1 197 ? -10.234 -2.199 29.547 1.00 98.25 197 PRO A O 1
ATOM 1508 N N . ALA A 1 198 ? -9.236 -4.119 28.925 1.00 97.88 198 ALA A N 1
ATOM 1509 C CA . ALA A 1 198 ? -8.829 -3.630 27.610 1.00 97.88 198 ALA A CA 1
ATOM 1510 C C . ALA A 1 198 ? -10.047 -3.364 26.712 1.00 97.88 198 ALA A C 1
ATOM 1512 O O . ALA A 1 198 ? -10.143 -2.311 26.077 1.00 97.88 198 ALA A O 1
ATOM 1513 N N . ALA A 1 199 ? -11.024 -4.276 26.732 1.00 98.12 199 ALA A N 1
ATOM 1514 C CA . ALA A 1 199 ? -12.278 -4.098 26.010 1.00 98.12 199 ALA A CA 1
ATOM 1515 C C . ALA A 1 199 ? -13.068 -2.876 26.507 1.00 98.12 199 ALA A C 1
ATOM 1517 O O . ALA A 1 199 ? -13.576 -2.120 25.686 1.00 98.12 199 ALA A O 1
ATOM 1518 N N . ASN A 1 200 ? -13.123 -2.612 27.819 1.00 98.31 200 ASN A N 1
ATOM 1519 C CA . ASN A 1 200 ? -13.791 -1.424 28.367 1.00 98.31 200 ASN A CA 1
ATOM 1520 C C . ASN A 1 200 ? -13.188 -0.122 27.821 1.00 98.31 200 ASN A C 1
ATOM 1522 O O . ASN A 1 200 ? -13.919 0.754 27.354 1.00 98.31 200 ASN A O 1
ATOM 1526 N N . SER A 1 201 ? -11.857 -0.001 27.830 1.00 98.38 201 SER A N 1
ATOM 1527 C CA . SER A 1 201 ? -11.162 1.153 27.246 1.00 98.38 201 SER A CA 1
ATOM 1528 C C . SER A 1 201 ? -11.408 1.272 25.739 1.00 98.38 201 SER A C 1
ATOM 1530 O O . SER A 1 201 ? -11.608 2.378 25.223 1.00 98.38 201 SER A O 1
ATOM 1532 N N . ALA A 1 202 ? -11.454 0.141 25.033 1.00 98.50 202 ALA A N 1
ATOM 1533 C CA . ALA A 1 202 ? -11.754 0.107 23.610 1.00 98.50 202 ALA A CA 1
ATOM 1534 C C . ALA A 1 202 ? -13.192 0.562 23.306 1.00 98.50 202 ALA A C 1
ATOM 1536 O O . ALA A 1 202 ? -13.393 1.390 22.418 1.00 98.50 202 ALA A O 1
ATOM 1537 N N . PHE A 1 203 ? -14.179 0.095 24.076 1.00 98.62 203 PHE A N 1
ATOM 1538 C CA . PHE A 1 203 ? -15.580 0.498 23.949 1.00 98.62 203 PHE A CA 1
ATOM 1539 C C . PHE A 1 203 ? -15.777 1.983 24.232 1.00 98.62 203 PHE A C 1
ATOM 1541 O O . PHE A 1 203 ? -16.457 2.652 23.458 1.00 98.62 203 PHE A O 1
ATOM 1548 N N . ALA A 1 204 ? -15.157 2.519 25.286 1.00 98.31 204 ALA A N 1
ATOM 1549 C CA . ALA A 1 204 ? -15.207 3.951 25.579 1.00 98.31 204 ALA A CA 1
ATOM 1550 C C . ALA A 1 204 ? -14.619 4.783 24.425 1.00 98.31 204 ALA A C 1
ATOM 1552 O O . ALA A 1 204 ? -15.181 5.803 24.023 1.00 98.31 204 ALA A O 1
ATOM 1553 N N . THR A 1 205 ? -13.512 4.313 23.844 1.00 98.44 205 THR A N 1
ATOM 1554 C CA . THR A 1 205 ? -12.881 4.956 22.685 1.00 98.44 205 THR A CA 1
ATOM 1555 C C . THR A 1 205 ? -13.789 4.924 21.457 1.00 98.44 205 THR A C 1
ATOM 1557 O O . THR A 1 205 ? -13.982 5.958 20.818 1.00 98.44 205 THR A O 1
ATOM 1560 N N . ALA A 1 206 ? -14.360 3.762 21.132 1.00 98.12 206 ALA A N 1
ATOM 1561 C CA . ALA A 1 206 ? -15.228 3.600 19.973 1.00 98.12 206 ALA A CA 1
ATOM 1562 C C . ALA A 1 206 ? -16.531 4.399 20.110 1.00 98.12 206 ALA A C 1
ATOM 1564 O O . ALA A 1 206 ? -16.897 5.091 19.168 1.00 98.12 206 ALA A O 1
ATOM 1565 N N . GLN A 1 207 ? -17.183 4.377 21.278 1.00 97.62 207 GLN A N 1
ATOM 1566 C CA . GLN A 1 207 ? -18.405 5.150 21.536 1.00 97.62 207 GLN A CA 1
ATOM 1567 C C . GLN A 1 207 ? -18.194 6.642 21.292 1.00 97.62 207 GLN A C 1
ATOM 1569 O O . GLN A 1 207 ? -18.962 7.256 20.557 1.00 97.62 207 GLN A O 1
ATOM 1574 N N . ARG A 1 208 ? -17.116 7.211 21.848 1.00 97.62 208 ARG A N 1
ATOM 1575 C CA . ARG A 1 208 ? -16.781 8.622 21.638 1.00 97.62 208 ARG A CA 1
ATOM 1576 C C . ARG A 1 208 ? -16.602 8.939 20.152 1.00 97.62 208 ARG A C 1
ATOM 1578 O O . ARG A 1 208 ? -17.151 9.916 19.664 1.00 97.62 208 ARG A O 1
ATOM 1585 N N . VAL A 1 209 ? -15.846 8.109 19.432 1.00 96.81 209 VAL A N 1
ATOM 1586 C CA . VAL A 1 209 ? -15.577 8.319 18.003 1.00 96.81 209 VAL A CA 1
ATOM 1587 C C . VAL A 1 209 ? -16.841 8.201 17.150 1.00 96.81 209 VAL A C 1
ATOM 1589 O O . VAL A 1 209 ? -17.023 9.001 16.240 1.00 96.81 209 VAL A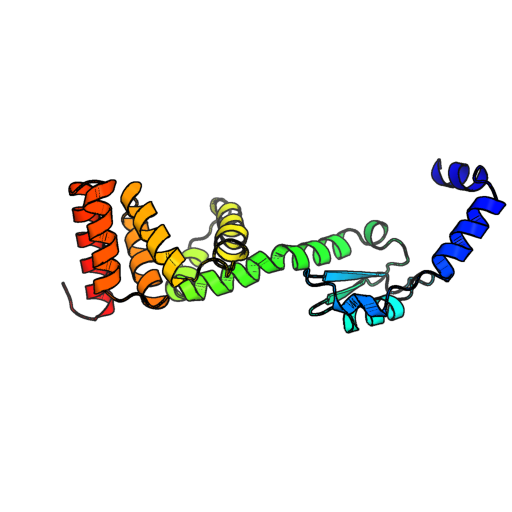 O 1
ATOM 1592 N N . LEU A 1 210 ? -17.705 7.227 17.434 1.00 96.00 210 LEU A N 1
ATOM 1593 C CA . LEU A 1 210 ? -18.948 7.020 16.689 1.00 96.00 210 LEU A CA 1
ATOM 1594 C C . LEU A 1 210 ? -19.950 8.155 16.948 1.00 96.00 210 LEU A C 1
ATOM 1596 O O . LEU A 1 210 ? -20.543 8.660 16.002 1.00 96.00 210 LEU A O 1
ATOM 1600 N N . ALA A 1 211 ? -20.063 8.631 18.192 1.00 94.69 211 ALA A N 1
ATOM 1601 C CA . ALA A 1 211 ? -20.898 9.787 18.526 1.00 94.69 211 ALA A CA 1
ATOM 1602 C C . ALA A 1 211 ? -20.440 11.071 17.802 1.00 94.69 211 ALA A C 1
ATOM 1604 O O . ALA A 1 211 ? -21.271 11.817 17.280 1.00 94.69 211 ALA A O 1
ATOM 1605 N N . GLU A 1 212 ? -19.120 11.297 17.711 1.00 91.75 212 GLU A N 1
ATOM 1606 C CA . GLU A 1 212 ? -18.533 12.396 16.928 1.00 91.75 212 GLU A CA 1
ATOM 1607 C C . GLU A 1 212 ? -18.914 12.315 15.433 1.00 91.75 212 GLU A C 1
ATOM 1609 O O . GLU A 1 212 ? -19.155 13.351 14.814 1.00 91.75 212 GLU A O 1
ATOM 1614 N N . GLU A 1 213 ? -18.968 11.112 14.844 1.00 82.25 213 GLU A N 1
ATOM 1615 C CA . GLU A 1 213 ? -19.330 10.909 13.429 1.00 82.25 213 GLU A CA 1
ATOM 1616 C C . GLU A 1 213 ? -20.833 11.063 13.165 1.00 82.25 213 GLU A C 1
ATOM 1618 O O . GLU A 1 213 ? -21.214 11.625 12.139 1.00 82.25 213 GLU A O 1
ATOM 1623 N N . ASP A 1 214 ? -21.677 10.634 14.104 1.00 80.19 214 ASP A N 1
ATOM 1624 C CA . ASP A 1 214 ? -23.137 10.743 14.005 1.00 80.19 214 ASP A CA 1
ATOM 1625 C C . ASP A 1 214 ? -23.655 12.158 14.345 1.00 80.19 214 ASP A C 1
ATOM 1627 O O . ASP A 1 214 ? -24.861 12.409 14.345 1.00 80.19 214 ASP A O 1
ATOM 1631 N N . GLY A 1 215 ? -22.759 13.107 14.651 1.00 66.25 215 GLY A N 1
ATOM 1632 C CA . GLY A 1 215 ? -23.109 14.492 14.980 1.00 66.25 215 GLY A CA 1
ATOM 1633 C C . GLY A 1 215 ? -23.866 14.647 16.302 1.00 66.25 215 GLY A C 1
ATOM 1634 O O . GLY A 1 215 ? -24.501 15.678 16.528 1.00 66.25 215 GLY A O 1
ATOM 1635 N N . THR A 1 216 ? -23.811 13.639 17.175 1.00 49.56 216 THR A N 1
ATOM 1636 C CA . THR A 1 216 ? -24.481 13.654 18.479 1.00 49.56 216 THR A CA 1
ATOM 1637 C C . THR A 1 216 ? -23.454 14.037 19.548 1.00 49.56 216 THR A C 1
ATOM 1639 O O . THR A 1 216 ? -22.511 13.277 19.764 1.00 49.56 216 THR A O 1
ATOM 1642 N N . PRO A 1 217 ? -23.569 15.202 20.218 1.00 44.06 217 PRO A N 1
ATOM 1643 C CA . PRO A 1 217 ? -22.661 15.541 21.308 1.00 44.06 217 PRO A CA 1
ATOM 1644 C C . PRO A 1 217 ? -22.852 14.534 22.449 1.00 44.06 217 PRO A C 1
ATOM 1646 O O . PRO A 1 217 ? -23.983 14.328 22.892 1.00 44.06 217 PRO A O 1
ATOM 1649 N N . GLY A 1 218 ? -21.755 13.896 22.865 1.00 41.81 218 GLY A N 1
ATOM 1650 C CA . GLY A 1 218 ? -21.707 13.009 24.033 1.00 41.81 218 GLY A CA 1
ATOM 1651 C C . GLY A 1 218 ? -21.781 13.746 25.362 1.00 41.81 218 GLY A C 1
ATOM 1652 O O . GLY A 1 218 ? -21.486 14.964 25.389 1.00 41.81 218 GLY A O 1
#